Protein 2GUP (pdb70)

Foldseek 3Di:
DEFFWADAQQWIKTFDADLLGDTPGIDIGHHDPAPVVVLVVVCVVPVPDLHQAYWEYAAFADQVFQAGDDDHSNRRSHDHHVCVSVCVSVHHYGYHYQQLLLVQLVCSVPVPFAFEKEWEAALFIAIWHHGNHTDQDPRRRHRRQQADPDPQDPHHRGLRCQPHQSVLVQCCVVVVHNPDGSVRLVVCVVVVNPSSVVSLLSLLSLLSSQVVCCVPRNGQAYEYAYDVLVDVVSQVSNQVSNVVVQVPDVVHDDTHHYHYRPDYPCSSRSSRSSVSCVVVVVD

Secondary structure (DSSP, 8-state):
-EEEEEEETTEEEEEEE-TT--EEEEEEEPPPSSHHHHHHHHHHHHTTS--SEE--BSSEE-TTT-BEES--SSGGGSSSBHHHHTGGG---B---BHHHHHHHHHHHH-TT-SSEEEEEESSSEEE--BTTB----TTS-TT-TT---S--SSS---HHHHHSS---HHHHHHHSS----HHHHHHHHHTT-HHHHHHHH--HHHHHHHHHHHHHH--SEEEEESGGGG-HHHHHHHHHHHHHHHHH-TT--SPPPEEE-S-STTHHHHHHHHHHHHHTT--

Radius of gyration: 19.74 Å; Cα contacts (8 Å, |Δi|>4): 539; chains: 1; bounding box: 40×54×53 Å

CATH classification: 3.30.420.40 (+1 more: 3.30.420.40)

B-factor: mean 41.35, std 10.11, range [21.65, 78.46]

InterPro domains:
  IPR000600 ROK family [PF00480] (5-282)
  IPR000600 ROK family [PTHR18964] (5-282)
  IPR043129 ATPase, nucleotide binding domain [SSF53067] (1-285)

Solvent-accessible surface area: 13738 Å² total

Organism: Streptococcus pneumoniae serotype 4 (strain ATCC BAA-334 / TIGR4) (NCBI:txid170187)

Sequence (283 aa):
TIATIDIGGTGIKFASLTPDGKILDKTSISTPENLEDLLAWLDQRLSEQDYSGIASVPGAVNQETGVIDGFSAVPYIHGFSWYEALSSYQLPVHLENDANCVGLSELLAHPELENAACVVIGTGIGGAIINGRLHRGRHGLGGEFGYTTLAPAEKLNNWSQLASTGNVRYVIEKSGHTDWDGRKIYQEAAAGNILCQEAIERNRNLAQGLLNIQYLIDPGVISLGGSISQNPDFIQGVKKAVEDFVDAYEEYTVAPVIQACTYHADANLYGALVNWLQEEKQW

Structure (mmCIF, N/CA/C/O backbone):
data_2GUP
#
_entry.id   2GUP
#
_cell.length_a   54.678
_cell.length_b   114.665
_cell.length_c   117.677
_cell.angle_alpha   90.00
_cell.angle_beta   90.00
_cell.angle_gamma   90.00
#
_symmetry.space_group_name_H-M   'C 2 2 21'
#
loop_
_entity.id
_entity.type
_entity.pdbx_description
1 polymer 'ROK family protein'
2 branched beta-D-fructofuranose-(2-1)-alpha-D-glucopyranose
3 non-polymer 2-AMINO-2-HYDROXYMETHYL-PROPANE-1,3-DIOL
4 water water
#
loop_
_atom_site.group_PDB
_atom_site.id
_atom_site.type_symbol
_atom_site.label_atom_id
_atom_site.label_alt_id
_atom_site.label_comp_id
_atom_site.label_asym_id
_atom_site.label_entity_id
_atom_site.label_seq_id
_atom_site.pdbx_PDB_ins_code
_atom_site.Cartn_x
_atom_site.Cartn_y
_atom_site.Cartn_z
_atom_site.occupancy
_atom_site.B_iso_or_equiv
_atom_site.auth_seq_id
_atom_site.auth_comp_id
_atom_site.auth_asym_id
_atom_site.auth_atom_id
_atom_site.pdbx_PDB_model_num
ATOM 9 N N . THR A 1 5 ? 10.169 10.970 4.150 1.00 53.19 2 THR A N 1
ATOM 10 C CA . THR A 1 5 ? 10.268 12.379 3.752 1.00 50.38 2 THR A CA 1
ATOM 11 C C . THR A 1 5 ? 8.924 13.061 3.921 1.00 46.68 2 THR A C 1
ATOM 12 O O . THR A 1 5 ? 7.867 12.498 3.582 1.00 46.05 2 THR A O 1
ATOM 16 N N . ILE A 1 6 ? 8.974 14.252 4.490 1.00 43.83 3 ILE A N 1
ATOM 17 C CA . ILE A 1 6 ? 7.793 15.085 4.648 1.00 40.72 3 ILE A CA 1
ATOM 18 C C . ILE A 1 6 ? 7.748 16.236 3.671 1.00 39.08 3 ILE A C 1
ATOM 19 O O . ILE A 1 6 ? 8.681 17.092 3.659 1.00 37.26 3 ILE A O 1
ATOM 24 N N . ALA A 1 7 ? 6.653 16.273 2.885 1.00 36.58 4 ALA A N 1
ATOM 25 C CA . ALA A 1 7 ? 6.420 17.329 1.931 1.00 36.85 4 ALA A CA 1
ATOM 26 C C . ALA A 1 7 ? 6.013 18.543 2.799 1.00 35.90 4 ALA A C 1
ATOM 27 O O . ALA A 1 7 ? 5.004 18.525 3.509 1.00 36.08 4 ALA A O 1
ATOM 29 N N . THR A 1 8 ? 6.866 19.538 2.824 1.00 34.02 5 THR A N 1
ATOM 30 C CA . THR A 1 8 ? 6.644 20.632 3.769 1.00 33.33 5 THR A CA 1
ATOM 31 C C . THR A 1 8 ? 6.362 21.857 2.958 1.00 32.58 5 THR A C 1
ATOM 32 O O . THR A 1 8 ? 7.163 22.158 2.018 1.00 34.56 5 THR A O 1
ATOM 36 N N . ILE A 1 9 ? 5.296 22.609 3.303 1.00 33.06 6 ILE A N 1
ATOM 37 C CA . ILE A 1 9 ? 4.793 23.736 2.493 1.00 30.37 6 ILE A CA 1
ATOM 38 C C . ILE A 1 9 ? 4.629 25.006 3.292 1.00 30.33 6 ILE A C 1
ATOM 39 O O . ILE A 1 9 ? 3.984 25.038 4.344 1.00 30.36 6 ILE A O 1
ATOM 44 N N . ASP A 1 10 ? 5.171 26.106 2.806 1.00 30.39 7 ASP A N 1
ATOM 45 C CA . ASP A 1 10 ? 4.982 27.416 3.556 1.00 28.01 7 ASP A CA 1
ATOM 46 C C . ASP A 1 10 ? 4.183 28.263 2.597 1.00 29.00 7 ASP A C 1
ATOM 47 O O . ASP A 1 10 ? 4.646 28.500 1.508 1.00 28.90 7 ASP A O 1
ATOM 52 N N . ILE A 1 11 ? 2.967 28.671 2.961 1.00 30.49 8 ILE A N 1
ATOM 53 C CA . ILE A 1 11 ? 2.133 29.556 2.123 1.00 30.71 8 ILE A CA 1
ATOM 54 C C . ILE A 1 11 ? 2.143 30.965 2.735 1.00 32.76 8 ILE A C 1
ATOM 55 O O . ILE A 1 11 ? 1.849 31.122 3.937 1.00 29.89 8 ILE A O 1
ATOM 60 N N . GLY A 1 12 ? 2.473 31.982 1.945 1.00 32.87 9 GLY A N 1
ATOM 61 C CA . GLY A 1 12 ? 2.457 33.346 2.452 1.00 36.15 9 GLY A CA 1
ATOM 62 C C . GLY A 1 12 ? 2.126 34.297 1.285 1.00 37.46 9 GLY A C 1
ATOM 63 O O . GLY A 1 12 ? 2.086 33.855 0.156 1.00 36.81 9 GLY A O 1
ATOM 64 N N . GLY A 1 13 ? 1.916 35.589 1.567 1.00 40.06 10 GLY A N 1
ATOM 65 C CA . GLY A 1 13 ? 1.752 36.623 0.497 1.00 40.63 10 GLY A CA 1
ATOM 66 C C . GLY A 1 13 ? 3.024 36.756 -0.335 1.00 41.97 10 GLY A C 1
ATOM 67 O O . GLY A 1 13 ? 2.968 37.014 -1.549 1.00 43.97 10 GLY A O 1
ATOM 68 N N . THR A 1 14 ? 4.185 36.503 0.262 1.00 42.71 11 THR A N 1
ATOM 69 C CA . THR A 1 14 ? 5.442 36.695 -0.475 1.00 43.40 11 THR A CA 1
ATOM 70 C C . THR A 1 14 ? 5.803 35.529 -1.402 1.00 43.05 11 THR A C 1
ATOM 71 O O . THR A 1 14 ? 6.844 35.602 -2.098 1.00 44.87 11 THR A O 1
ATOM 75 N N . GLY A 1 15 ? 4.997 34.453 -1.429 1.00 39.54 12 GLY A N 1
ATOM 76 C CA . GLY A 1 15 ? 5.354 33.313 -2.319 1.00 34.66 12 GLY A CA 1
ATOM 77 C C . GLY A 1 15 ? 4.951 32.014 -1.605 1.00 33.21 12 GLY A C 1
ATOM 78 O O . GLY A 1 15 ? 4.506 32.066 -0.452 1.00 30.16 12 GLY A O 1
ATOM 79 N N . ILE A 1 16 ? 5.131 30.878 -2.271 1.00 29.61 13 ILE A N 1
ATOM 80 C CA . ILE A 1 16 ? 4.810 29.555 -1.704 1.00 27.22 13 ILE A CA 1
ATOM 81 C C . ILE A 1 16 ? 6.130 28.810 -1.787 1.00 27.44 13 ILE A C 1
ATOM 82 O O . ILE A 1 16 ? 6.768 28.874 -2.861 1.00 29.28 13 ILE A O 1
ATOM 87 N N . LYS A 1 17 ? 6.548 28.111 -0.718 1.00 26.89 14 LYS A N 1
ATOM 88 C CA . LYS A 1 17 ? 7.765 27.313 -0.703 1.00 27.38 14 LYS A CA 1
ATOM 89 C C . LYS A 1 17 ? 7.359 25.884 -0.545 1.00 28.64 14 LYS A C 1
ATOM 90 O O . LYS A 1 17 ? 6.452 25.593 0.225 1.00 28.64 14 LYS A O 1
ATOM 96 N N . PHE A 1 18 ? 8.097 25.005 -1.188 1.00 26.80 15 PHE A N 1
ATOM 97 C CA . PHE A 1 18 ? 7.861 23.617 -0.986 1.00 27.78 15 PHE A CA 1
ATOM 98 C C . PHE A 1 18 ? 9.176 22.955 -0.750 1.00 28.33 15 PHE A C 1
ATOM 99 O O . PHE A 1 18 ? 10.072 23.080 -1.611 1.00 28.89 15 PHE A O 1
ATOM 107 N N . ALA A 1 19 ? 9.298 22.150 0.292 1.00 29.08 16 ALA A N 1
ATOM 108 C CA . ALA A 1 19 ? 10.637 21.608 0.589 1.00 31.37 16 ALA A CA 1
ATOM 109 C C . ALA A 1 19 ? 10.434 20.173 1.084 1.00 33.27 16 ALA A C 1
ATOM 110 O O . ALA A 1 19 ? 9.357 19.792 1.611 1.00 34.74 16 ALA A O 1
ATOM 112 N N . SER A 1 20 ? 11.370 19.295 0.784 1.00 34.42 17 SER A N 1
ATOM 113 C CA . SER A 1 20 ? 11.297 17.929 1.316 1.00 34.43 17 SER A CA 1
ATOM 114 C C . SER A 1 20 ? 12.178 17.882 2.531 1.00 34.93 17 SER A C 1
ATOM 115 O O . SER A 1 20 ? 13.364 18.148 2.413 1.00 35.15 17 SER A O 1
ATOM 118 N N . LEU A 1 21 ? 11.621 17.611 3.712 1.00 35.88 18 LEU A N 1
ATOM 119 C CA . LEU A 1 21 ? 12.374 17.532 4.952 1.00 35.66 18 LEU A CA 1
ATOM 120 C C . LEU A 1 21 ? 12.445 16.101 5.517 1.00 36.67 18 LEU A C 1
ATOM 121 O O . LEU A 1 21 ? 11.470 15.369 5.444 1.00 35.74 18 LEU A O 1
ATOM 126 N N . THR A 1 22 ? 13.567 15.780 6.140 1.00 37.38 19 THR A N 1
ATOM 127 C CA . THR A 1 22 ? 13.663 14.576 6.937 1.00 38.46 19 THR A CA 1
ATOM 128 C C . THR A 1 22 ? 13.055 14.878 8.289 1.00 38.36 19 THR A C 1
ATOM 129 O O . THR A 1 22 ? 12.974 16.067 8.721 1.00 37.01 19 THR A O 1
ATOM 133 N N . PRO A 1 23 ? 12.680 13.808 9.016 1.00 38.49 20 PRO A N 1
ATOM 134 C CA . PRO A 1 23 ? 12.241 13.950 10.391 1.00 39.59 20 PRO A CA 1
ATOM 135 C C . PRO A 1 23 ? 13.221 14.564 11.369 1.00 41.29 20 PRO A C 1
ATOM 136 O O . PRO A 1 23 ? 12.745 15.054 12.380 1.00 42.29 20 PRO A O 1
ATOM 140 N N . ASP A 1 24 ? 14.538 14.606 11.087 1.00 42.12 21 ASP A N 1
ATOM 141 C CA . ASP A 1 24 ? 15.502 15.397 11.891 1.00 44.66 21 ASP A CA 1
ATOM 142 C C . ASP A 1 24 ? 15.537 16.877 11.562 1.00 44.44 21 ASP A C 1
ATOM 143 O O . ASP A 1 24 ? 16.243 17.616 12.201 1.00 43.94 21 ASP A O 1
ATOM 148 N N . GLY A 1 25 ? 14.795 17.277 10.548 1.00 44.97 22 GLY A N 1
ATOM 149 C CA . GLY A 1 25 ? 14.750 18.658 10.134 1.00 45.16 22 GLY A CA 1
ATOM 150 C C . GLY A 1 25 ? 15.800 19.005 9.101 1.00 44.16 22 GLY A C 1
ATOM 151 O O . GLY A 1 25 ? 16.175 20.141 9.031 1.00 46.80 22 GLY A O 1
ATOM 152 N N . LYS A 1 26 ? 16.303 18.069 8.300 1.00 43.73 23 LYS A N 1
ATOM 153 C CA . LYS A 1 26 ? 17.201 18.481 7.223 1.00 41.44 23 LYS A CA 1
ATOM 154 C C . LYS A 1 26 ? 16.415 18.850 5.953 1.00 38.92 23 LYS A C 1
ATOM 155 O O . LYS A 1 26 ? 15.673 18.044 5.484 1.00 37.48 23 LYS A O 1
ATOM 161 N N . ILE A 1 27 ? 16.578 20.066 5.367 1.00 36.45 24 ILE A N 1
ATOM 162 C CA . ILE A 1 27 ? 16.017 20.346 4.043 1.00 34.56 24 ILE A CA 1
ATOM 163 C C . ILE A 1 27 ? 16.815 19.525 3.017 1.00 36.51 24 ILE A C 1
ATOM 164 O O . ILE A 1 27 ? 18.051 19.647 2.864 1.00 35.43 24 ILE A O 1
ATOM 169 N N . LEU A 1 28 ? 16.106 18.657 2.326 1.00 36.92 25 LEU A N 1
ATOM 170 C CA . LEU A 1 28 ? 16.656 17.805 1.261 1.00 37.42 25 LEU A CA 1
ATOM 171 C C . LEU A 1 28 ? 16.558 18.408 -0.137 1.00 36.77 25 LEU A C 1
ATOM 172 O O . LEU A 1 28 ? 17.396 18.123 -1.053 1.00 35.37 25 LEU A O 1
ATOM 177 N N . ASP A 1 29 ? 15.466 19.154 -0.372 1.00 35.35 26 ASP A N 1
ATOM 178 C CA . ASP A 1 29 ? 15.357 20.086 -1.504 1.00 35.01 26 ASP A CA 1
ATOM 179 C C . ASP A 1 29 ? 14.307 21.126 -1.159 1.00 33.04 26 ASP A C 1
ATOM 180 O O . ASP A 1 29 ? 13.484 20.902 -0.252 1.00 30.69 26 ASP A O 1
ATOM 185 N N . LYS A 1 30 ? 14.380 22.235 -1.871 1.00 32.52 27 LYS A N 1
ATOM 186 C CA . LYS A 1 30 ? 13.699 23.492 -1.507 1.00 33.65 27 LYS A CA 1
ATOM 187 C C . LYS A 1 30 ? 13.368 24.125 -2.881 1.00 33.96 27 LYS A C 1
ATOM 188 O O . LYS A 1 30 ? 14.281 24.271 -3.756 1.00 35.06 27 LYS A O 1
ATOM 194 N N . THR A 1 31 ? 12.096 24.464 -3.126 1.00 33.59 28 THR A N 1
ATOM 195 C CA . THR A 1 31 ? 11.730 25.317 -4.266 1.00 34.04 28 THR A CA 1
ATOM 196 C C . THR A 1 31 ? 10.610 26.319 -3.931 1.00 33.35 28 THR A C 1
ATOM 197 O O . THR A 1 31 ? 10.008 26.233 -2.883 1.00 32.99 28 THR A O 1
ATOM 201 N N . SER A 1 32 ? 10.390 27.324 -4.762 1.00 32.56 29 SER A N 1
ATOM 202 C CA . SER A 1 32 ? 9.375 28.308 -4.471 1.00 31.06 29 SER A CA 1
ATOM 203 C C . SER A 1 32 ? 8.752 28.877 -5.764 1.00 30.51 29 SER A C 1
ATOM 204 O O . SER A 1 32 ? 9.325 28.811 -6.881 1.00 27.98 29 SER A O 1
ATOM 207 N N . ILE A 1 33 ? 7.510 29.327 -5.626 1.00 29.46 30 ILE A N 1
ATOM 208 C CA . ILE A 1 33 ? 6.935 30.159 -6.700 1.00 31.89 30 ILE A CA 1
ATOM 209 C C . ILE A 1 33 ? 6.317 31.410 -6.095 1.00 30.37 30 ILE A C 1
ATOM 210 O O . ILE A 1 33 ? 6.011 31.466 -4.915 1.00 29.86 30 ILE A O 1
ATOM 215 N N . SER A 1 34 ? 6.052 32.354 -6.957 1.00 31.52 31 SER A N 1
ATOM 216 C CA . SER A 1 34 ? 5.287 33.498 -6.655 1.00 35.16 31 SER A CA 1
ATOM 217 C C . SER A 1 34 ? 3.827 33.063 -6.209 1.00 33.70 31 SER A C 1
ATOM 218 O O . SER A 1 34 ? 3.291 32.072 -6.713 1.00 33.53 31 SER A O 1
ATOM 221 N N . THR A 1 35 ? 3.198 33.741 -5.257 1.00 34.35 32 THR A N 1
ATOM 222 C CA . THR A 1 35 ? 1.825 33.324 -4.885 1.00 33.15 32 THR A CA 1
ATOM 223 C C . THR A 1 35 ? 0.888 33.303 -6.123 1.00 32.81 32 THR A C 1
ATOM 224 O O . THR A 1 35 ? 0.803 34.283 -6.822 1.00 28.75 32 THR A O 1
ATOM 228 N N . PRO A 1 36 ? 0.264 32.123 -6.466 1.00 31.39 33 PRO A N 1
ATOM 229 C CA . PRO A 1 36 ? -0.716 32.026 -7.586 1.00 32.56 33 PRO A CA 1
ATOM 230 C C . PRO A 1 36 ? -1.892 32.935 -7.428 1.00 32.65 33 PRO A C 1
ATOM 231 O O . PRO A 1 36 ? -2.244 33.316 -6.336 1.00 33.45 33 PRO A O 1
ATOM 235 N N . GLU A 1 37 ? -2.552 33.205 -8.523 1.00 36.39 34 GLU A N 1
ATOM 236 C CA . GLU A 1 37 ? -3.718 34.092 -8.494 1.00 39.70 34 GLU A CA 1
ATOM 237 C C . GLU A 1 37 ? -4.962 33.363 -8.026 1.00 37.75 34 GLU A C 1
ATOM 238 O O . GLU A 1 37 ? -5.936 33.997 -7.723 1.00 36.15 34 GLU A O 1
ATOM 244 N N . ASN A 1 38 ? -4.939 32.007 -7.959 1.00 36.75 35 ASN A N 1
ATOM 245 C CA . ASN A 1 38 ? -6.128 31.324 -7.593 1.00 33.49 35 ASN A CA 1
ATOM 246 C C . ASN A 1 38 ? -5.857 29.930 -7.000 1.00 31.61 35 ASN A C 1
ATOM 247 O O . ASN A 1 38 ? -4.763 29.330 -7.082 1.00 30.37 35 ASN A O 1
ATOM 252 N N . LEU A 1 39 ? -6.834 29.482 -6.259 1.00 28.35 36 LEU A N 1
ATOM 253 C CA . LEU A 1 39 ? -6.605 28.256 -5.475 1.00 29.38 36 LEU A CA 1
ATOM 254 C C . LEU A 1 39 ? -6.252 27.206 -6.443 1.00 24.93 36 LEU A C 1
ATOM 255 O O . LEU A 1 39 ? -5.296 26.487 -6.204 1.00 30.34 36 LEU A O 1
ATOM 260 N N . GLU A 1 40 ? -6.954 27.164 -7.563 1.00 27.01 37 GLU A N 1
ATOM 261 C CA . GLU A 1 40 ? -6.834 26.091 -8.582 1.00 29.41 37 GLU A CA 1
ATOM 262 C C . GLU A 1 40 ? -5.362 25.968 -9.146 1.00 29.90 37 GLU A C 1
ATOM 263 O O . GLU A 1 40 ? -4.778 24.813 -9.294 1.00 27.82 37 GLU A O 1
ATOM 269 N N . ASP A 1 41 ? -4.744 27.105 -9.467 1.00 27.60 38 ASP A N 1
ATOM 270 C CA . ASP A 1 41 ? -3.277 27.140 -9.819 1.00 29.88 38 ASP A CA 1
ATOM 271 C C . ASP A 1 41 ? -2.335 26.690 -8.637 1.00 28.76 38 ASP A C 1
ATOM 272 O O . ASP A 1 41 ? -1.272 26.177 -8.871 1.00 29.68 38 ASP A O 1
ATOM 277 N N . LEU A 1 42 ? -2.686 26.943 -7.393 1.00 30.39 39 LEU A N 1
ATOM 278 C CA . LEU A 1 42 ? -1.859 26.495 -6.255 1.00 29.24 39 LEU A CA 1
ATOM 279 C C . LEU A 1 42 ? -1.965 24.968 -6.091 1.00 31.02 39 LEU A C 1
ATOM 280 O O . LEU A 1 42 ? -0.955 24.312 -5.888 1.00 28.92 39 LEU A O 1
ATOM 285 N N . LEU A 1 43 ? -3.187 24.422 -6.140 1.00 31.40 40 LEU A N 1
ATOM 286 C CA . LEU A 1 43 ? -3.407 22.996 -6.006 1.00 32.34 40 LEU A CA 1
ATOM 287 C C . LEU A 1 43 ? -2.696 22.321 -7.161 1.00 31.80 40 LEU A C 1
ATOM 288 O O . LEU A 1 43 ? -2.052 21.401 -6.915 1.00 31.79 40 LEU A O 1
ATOM 293 N N . ALA A 1 44 ? -2.764 22.803 -8.396 1.00 33.67 41 ALA A N 1
ATOM 294 C CA . ALA A 1 44 ? -1.991 22.115 -9.479 1.00 33.77 41 ALA A CA 1
ATOM 295 C C . ALA A 1 44 ? -0.443 22.158 -9.300 1.00 35.67 41 ALA A C 1
ATOM 296 O O . ALA A 1 44 ? 0.265 21.104 -9.437 1.00 35.03 41 ALA A O 1
ATOM 298 N N . TRP A 1 45 ? 0.088 23.325 -8.912 1.00 34.32 42 TRP A N 1
ATOM 299 C CA . TRP A 1 45 ? 1.513 23.356 -8.491 1.00 33.74 42 TRP A CA 1
ATOM 300 C C . TRP A 1 45 ? 1.791 22.335 -7.399 1.00 31.96 42 TRP A C 1
ATOM 301 O O . TRP A 1 45 ? 2.756 21.530 -7.525 1.00 31.89 42 TRP A O 1
ATOM 312 N N . LEU A 1 46 ? 1.026 22.380 -6.290 1.00 31.43 43 LEU A N 1
ATOM 313 C CA . LEU A 1 46 ? 1.282 21.455 -5.240 1.00 33.44 43 LEU A CA 1
ATOM 314 C C . LEU A 1 46 ? 1.184 20.037 -5.782 1.00 34.91 43 LEU A C 1
ATOM 315 O O . LEU A 1 46 ? 1.989 19.191 -5.324 1.00 38.97 43 LEU A O 1
ATOM 320 N N . ASP A 1 47 ? 0.261 19.739 -6.726 1.00 34.18 44 ASP A N 1
ATOM 321 C CA . ASP A 1 47 ? 0.117 18.343 -7.186 1.00 37.41 44 ASP A CA 1
ATOM 322 C C . ASP A 1 47 ? 1.416 17.946 -7.912 1.00 37.50 44 ASP A C 1
ATOM 323 O O . ASP A 1 47 ? 1.935 16.828 -7.809 1.00 36.90 44 ASP A O 1
ATOM 328 N N . GLN A 1 48 ? 1.965 18.903 -8.640 1.00 36.58 45 GLN A N 1
ATOM 329 C CA . GLN A 1 48 ? 3.185 18.636 -9.409 1.00 38.40 45 GLN A CA 1
ATOM 330 C C . GLN A 1 48 ? 4.368 18.301 -8.519 1.00 37.17 45 GLN A C 1
ATOM 331 O O . GLN A 1 48 ? 5.079 17.314 -8.782 1.00 37.99 45 GLN A O 1
ATOM 337 N N . ARG A 1 49 ? 4.498 19.011 -7.410 1.00 34.85 46 ARG A N 1
ATOM 338 C CA . ARG A 1 49 ? 5.611 18.798 -6.441 1.00 35.48 46 ARG A CA 1
ATOM 339 C C . ARG A 1 49 ? 5.459 17.501 -5.687 1.00 37.94 46 ARG A C 1
ATOM 340 O O . ARG A 1 49 ? 6.474 16.751 -5.452 1.00 39.42 46 ARG A O 1
ATOM 348 N N . LEU A 1 50 ? 4.229 17.236 -5.240 1.00 39.01 47 LEU A N 1
ATOM 349 C CA . LEU A 1 50 ? 3.892 16.012 -4.476 1.00 40.07 47 LEU A CA 1
ATOM 350 C C . LEU A 1 50 ? 4.081 14.746 -5.276 1.00 41.30 47 LEU A C 1
ATOM 351 O O . LEU A 1 50 ? 4.318 13.719 -4.714 1.00 42.71 47 LEU A O 1
ATOM 356 N N . SER A 1 51 ? 3.956 14.849 -6.586 1.00 44.32 48 SER A N 1
ATOM 357 C CA . SER A 1 51 ? 3.902 13.719 -7.495 1.00 48.06 48 SER A CA 1
ATOM 358 C C . SER A 1 51 ? 5.299 13.203 -7.753 1.00 50.60 48 SER A C 1
ATOM 359 O O . SER A 1 51 ? 5.473 12.150 -8.367 1.00 52.36 48 SER A O 1
ATOM 362 N N . GLU A 1 52 ? 6.302 13.923 -7.291 1.00 50.64 49 GLU A N 1
ATOM 363 C CA . GLU A 1 52 ? 7.593 13.626 -7.801 1.00 51.03 49 GLU A CA 1
ATOM 364 C C . GLU A 1 52 ? 8.583 12.996 -6.835 1.00 50.46 49 GLU A C 1
ATOM 365 O O . GLU A 1 52 ? 9.718 12.797 -7.218 1.00 50.91 49 GLU A O 1
ATOM 371 N N . GLN A 1 53 ? 8.140 12.698 -5.605 1.00 50.33 50 GLN A N 1
ATOM 372 C CA . GLN A 1 53 ? 8.822 11.862 -4.623 1.00 50.84 50 GLN A CA 1
ATOM 373 C C . GLN A 1 53 ? 7.816 11.016 -3.850 1.00 51.23 50 GLN A C 1
ATOM 374 O O . GLN A 1 53 ? 6.628 11.257 -3.904 1.00 51.83 50 GLN A O 1
ATOM 380 N N . ASP A 1 54 ? 8.277 10.013 -3.129 1.00 51.39 51 ASP A N 1
ATOM 381 C CA . ASP A 1 54 ? 7.407 9.279 -2.251 1.00 53.41 51 ASP A CA 1
ATOM 382 C C . ASP A 1 54 ? 7.412 9.923 -0.858 1.00 52.36 51 ASP A C 1
ATOM 383 O O . ASP A 1 54 ? 8.338 9.697 -0.061 1.00 52.91 51 ASP A O 1
ATOM 388 N N . TYR A 1 55 ? 6.395 10.752 -0.593 1.00 48.86 52 TYR A N 1
ATOM 389 C CA . TYR A 1 55 ? 6.255 11.435 0.680 1.00 45.34 52 TYR A CA 1
ATOM 390 C C . TYR A 1 55 ? 5.492 10.557 1.684 1.00 44.65 52 TYR A C 1
ATOM 391 O O . TYR A 1 55 ? 4.639 9.754 1.300 1.00 44.02 52 TYR A O 1
ATOM 400 N N . SER A 1 56 ? 5.862 10.687 2.949 1.00 42.16 53 SER A N 1
ATOM 401 C CA . SER A 1 56 ? 5.129 10.086 4.041 1.00 42.13 53 SER A CA 1
ATOM 402 C C . SER A 1 56 ? 4.144 10.984 4.787 1.00 40.29 53 SER A C 1
ATOM 403 O O . SER A 1 56 ? 3.469 10.535 5.695 1.00 40.91 53 SER A O 1
ATOM 406 N N . GLY A 1 57 ? 4.055 12.277 4.427 1.00 40.65 54 GLY A N 1
ATOM 407 C CA . GLY A 1 57 ? 3.219 13.228 5.165 1.00 35.93 54 GLY A CA 1
ATOM 408 C C . GLY A 1 57 ? 3.284 14.586 4.454 1.00 37.15 54 GLY A C 1
ATOM 409 O O . GLY A 1 57 ? 4.192 14.865 3.622 1.00 36.38 54 GLY A O 1
ATOM 410 N N . ILE A 1 58 ? 2.367 15.452 4.832 1.00 35.20 55 ILE A N 1
ATOM 411 C CA . ILE A 1 58 ? 2.284 16.777 4.256 1.00 32.59 55 ILE A CA 1
ATOM 412 C C . ILE A 1 58 ? 2.123 17.695 5.445 1.00 31.32 55 ILE A C 1
ATOM 413 O O . ILE A 1 58 ? 1.176 17.547 6.201 1.00 31.00 55 ILE A O 1
ATOM 418 N N . ALA A 1 59 ? 3.077 18.600 5.665 1.00 29.18 56 ALA A N 1
ATOM 419 C CA . ALA A 1 59 ? 3.053 19.519 6.800 1.00 29.61 56 ALA A CA 1
ATOM 420 C C . ALA A 1 59 ? 2.968 20.972 6.231 1.00 28.30 56 ALA A C 1
ATOM 421 O O . ALA A 1 59 ? 3.708 21.240 5.329 1.00 28.87 56 ALA A O 1
ATOM 431 N N . SER A 1 61 ? 2.654 25.456 6.799 1.00 29.99 58 SER A N 1
ATOM 432 C CA . SER A 1 61 ? 2.649 26.667 7.591 1.00 30.39 58 SER A CA 1
ATOM 433 C C . SER A 1 61 ? 1.760 27.543 6.822 1.00 28.73 58 SER A C 1
ATOM 434 O O . SER A 1 61 ? 1.932 27.708 5.625 1.00 31.18 58 SER A O 1
ATOM 437 N N . VAL A 1 62 ? 0.743 28.079 7.465 1.00 31.00 59 VAL A N 1
ATOM 438 C CA . VAL A 1 62 ? -0.223 28.953 6.691 1.00 28.69 59 VAL A CA 1
ATOM 439 C C . VAL A 1 62 ? -0.497 30.187 7.522 1.00 30.86 59 VAL A C 1
ATOM 440 O O . VAL A 1 62 ? -0.368 30.148 8.741 1.00 31.58 59 VAL A O 1
ATOM 444 N N . PRO A 1 63 ? -0.887 31.288 6.871 1.00 32.00 60 PRO A N 1
ATOM 445 C CA . PRO A 1 63 ? -1.322 32.461 7.613 1.00 35.01 60 PRO A CA 1
ATOM 446 C C . PRO A 1 63 ? -2.808 32.184 8.067 1.00 38.05 60 PRO A C 1
ATOM 447 O O . PRO A 1 63 ? -3.524 31.285 7.525 1.00 40.98 60 PRO A O 1
ATOM 451 N N . GLY A 1 64 ? -3.277 32.861 9.061 1.00 40.07 61 GLY A N 1
ATOM 452 C CA . GLY A 1 64 ? -4.622 32.566 9.576 1.00 42.33 61 GLY A CA 1
ATOM 453 C C . GLY A 1 64 ? -4.743 31.441 10.609 1.00 44.05 61 GLY A C 1
ATOM 454 O O . GLY A 1 64 ? -3.802 30.660 10.871 1.00 43.52 61 GLY A O 1
ATOM 455 N N . ALA A 1 65 ? -5.960 31.309 11.104 1.00 43.97 62 ALA A N 1
ATOM 456 C CA . ALA A 1 65 ? -6.264 30.499 12.287 1.00 44.87 62 ALA A CA 1
ATOM 457 C C . ALA A 1 65 ? -6.659 29.137 11.831 1.00 42.77 62 ALA A C 1
ATOM 458 O O . ALA A 1 65 ? -7.623 29.069 11.137 1.00 44.30 62 ALA A O 1
ATOM 460 N N . VAL A 1 66 ? -5.941 28.072 12.161 1.00 41.95 63 VAL A N 1
ATOM 461 C CA . VAL A 1 66 ? -6.335 26.700 11.691 1.00 40.89 63 VAL A CA 1
ATOM 462 C C . VAL A 1 66 ? -7.304 26.044 12.709 1.00 40.81 63 VAL A C 1
ATOM 463 O O . VAL A 1 66 ? -7.128 26.205 13.914 1.00 40.24 63 VAL A O 1
ATOM 467 N N . ASN A 1 67 ? -8.315 25.353 12.212 1.00 41.04 64 ASN A N 1
ATOM 468 C CA . ASN A 1 67 ? -9.167 24.544 13.030 1.00 41.68 64 ASN A CA 1
ATOM 469 C C . ASN A 1 67 ? -8.613 23.124 12.899 1.00 42.09 64 ASN A C 1
ATOM 470 O O . ASN A 1 67 ? -8.681 22.523 11.850 1.00 40.08 64 ASN A O 1
ATOM 475 N N . GLN A 1 68 ? -7.959 22.618 13.925 1.00 42.77 65 GLN A N 1
ATOM 476 C CA . GLN A 1 68 ? -7.325 21.318 13.814 1.00 44.05 65 GLN A CA 1
ATOM 477 C C . GLN A 1 68 ? -8.299 20.184 13.484 1.00 45.72 65 GLN A C 1
ATOM 478 O O . GLN A 1 68 ? -7.929 19.213 12.815 1.00 45.45 65 GLN A O 1
ATOM 484 N N . GLU A 1 69 ? -9.544 20.315 13.939 1.00 47.24 66 GLU A N 1
ATOM 485 C CA . GLU A 1 69 ? -10.542 19.292 13.669 1.00 48.59 66 GLU A CA 1
ATOM 486 C C . GLU A 1 69 ? -10.981 19.371 12.208 1.00 45.96 66 GLU A C 1
ATOM 487 O O . GLU A 1 69 ? -11.087 18.359 11.540 1.00 43.96 66 GLU A O 1
ATOM 493 N N . THR A 1 70 ? -11.211 20.569 11.655 1.00 44.07 67 THR A N 1
ATOM 494 C CA . THR A 1 70 ? -11.726 20.517 10.295 1.00 43.19 67 THR A CA 1
ATOM 495 C C . THR A 1 70 ? -10.699 20.629 9.150 1.00 42.53 67 THR A C 1
ATOM 496 O O . THR A 1 70 ? -10.988 20.183 8.017 1.00 41.98 67 THR A O 1
ATOM 500 N N . GLY A 1 71 ? -9.514 21.184 9.446 1.00 39.22 68 GLY A N 1
ATOM 501 C CA . GLY A 1 71 ? -8.550 21.464 8.370 1.00 37.99 68 GLY A CA 1
ATOM 502 C C . GLY A 1 71 ? -8.808 22.835 7.719 1.00 36.29 68 GLY A C 1
ATOM 503 O O . GLY A 1 71 ? -8.186 23.144 6.728 1.00 34.86 68 GLY A O 1
ATOM 504 N N . VAL A 1 72 ? -9.785 23.585 8.224 1.00 34.45 69 VAL A N 1
ATOM 505 C CA . VAL A 1 72 ? -10.209 24.856 7.683 1.00 32.87 69 VAL A CA 1
ATOM 506 C C . VAL A 1 72 ? -9.365 25.929 8.312 1.00 33.42 69 VAL A C 1
ATOM 507 O O . VAL A 1 72 ? -9.116 25.892 9.527 1.00 31.86 69 VAL A O 1
ATOM 511 N N . ILE A 1 73 ? -9.017 26.926 7.490 1.00 34.70 70 ILE A N 1
ATOM 512 C CA . ILE A 1 73 ? -8.243 28.054 7.899 1.00 34.44 70 ILE A CA 1
ATOM 513 C C . ILE A 1 73 ? -9.211 29.261 7.964 1.00 37.17 70 ILE A C 1
ATOM 514 O O . ILE A 1 73 ? -9.816 29.617 6.993 1.00 35.29 70 ILE A O 1
ATOM 519 N N . ASP A 1 74 ? -9.356 29.872 9.109 1.00 39.87 71 ASP A N 1
ATOM 520 C CA . ASP A 1 74 ? -10.387 30.851 9.252 1.00 43.37 71 ASP A CA 1
ATOM 521 C C . ASP A 1 74 ? -9.700 32.188 9.226 1.00 44.36 71 ASP A C 1
ATOM 522 O O . ASP A 1 74 ? -8.480 32.284 8.993 1.00 42.41 71 ASP A O 1
ATOM 527 N N . GLY A 1 75 ? -10.473 33.226 9.502 1.00 44.18 72 GLY A N 1
ATOM 528 C CA . GLY A 1 75 ? -9.893 34.534 9.519 1.00 46.01 72 GLY A CA 1
ATOM 529 C C . GLY A 1 75 ? -9.569 34.961 8.116 1.00 46.68 72 GLY A C 1
ATOM 530 O O . GLY A 1 75 ? -10.171 34.474 7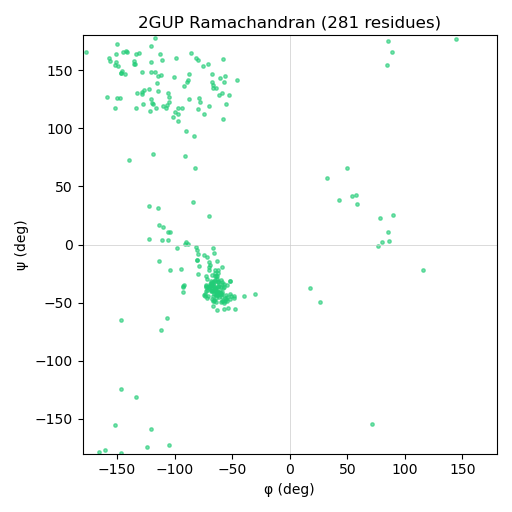.136 1.00 46.26 72 GLY A O 1
ATOM 531 N N . PHE A 1 76 ? -8.592 35.859 8.060 1.00 48.19 73 PHE A N 1
ATOM 532 C CA . PHE A 1 76 ? -8.227 36.581 6.903 1.00 49.77 73 PHE A CA 1
ATOM 533 C C . PHE A 1 76 ? -6.698 36.574 6.789 1.00 48.21 73 PHE A C 1
ATOM 534 O O . PHE A 1 76 ? -5.937 36.312 7.798 1.00 47.83 73 PHE A O 1
ATOM 542 N N . SER A 1 77 ? -6.238 36.794 5.560 1.00 44.11 74 SER A N 1
ATOM 543 C CA . SER A 1 77 ? -4.803 36.810 5.313 1.00 40.89 74 SER A CA 1
ATOM 544 C C . SER A 1 77 ? -4.560 37.422 3.969 1.00 39.88 74 SER A C 1
ATOM 545 O O . SER A 1 77 ? -5.505 37.741 3.262 1.00 38.84 74 SER A O 1
ATOM 548 N N . ALA A 1 78 ? -3.285 37.487 3.585 1.00 39.17 75 ALA A N 1
ATOM 549 C CA . ALA A 1 78 ? -2.831 37.922 2.280 1.00 38.79 75 ALA A CA 1
ATOM 550 C C . ALA A 1 78 ? -3.132 36.988 1.147 1.00 39.07 75 ALA A C 1
ATOM 551 O O . ALA A 1 78 ? -2.980 37.380 0.001 1.00 40.49 75 ALA A O 1
ATOM 553 N N . VAL A 1 79 ? -3.492 35.733 1.444 1.00 38.98 76 VAL A N 1
ATOM 554 C CA . VAL A 1 79 ? -3.838 34.798 0.385 1.00 35.84 76 VAL A CA 1
ATOM 555 C C . VAL A 1 79 ? -5.314 34.371 0.635 1.00 36.67 76 VAL A C 1
ATOM 556 O O . VAL A 1 79 ? -5.560 33.223 1.103 1.00 35.72 76 VAL A O 1
ATOM 560 N N . PRO A 1 80 ? -6.289 35.254 0.264 1.00 34.61 77 PRO A N 1
ATOM 561 C CA . PRO A 1 80 ? -7.723 35.000 0.681 1.00 34.48 77 PRO A CA 1
ATOM 562 C C . PRO A 1 80 ? -8.313 33.606 0.221 1.00 33.86 77 PRO A C 1
ATOM 563 O O . PRO A 1 80 ? -9.092 33.024 0.930 1.00 34.05 77 PRO A O 1
ATOM 567 N N . TYR A 1 81 ? -7.919 33.104 -0.919 1.00 33.03 78 TYR A N 1
ATOM 568 C CA . TYR A 1 81 ? -8.522 31.813 -1.483 1.00 31.14 78 TYR A CA 1
ATOM 569 C C . TYR A 1 81 ? -8.171 30.540 -0.813 1.00 30.01 78 TYR A C 1
ATOM 570 O O . TYR A 1 81 ? -8.727 29.432 -1.138 1.00 28.74 78 TYR A O 1
ATOM 579 N N . ILE A 1 82 ? -7.173 30.628 0.091 1.00 29.01 79 ILE A N 1
ATOM 580 C CA . ILE A 1 82 ? -6.854 29.502 0.962 1.00 28.31 79 ILE A CA 1
ATOM 581 C C . ILE A 1 82 ? -7.891 29.270 2.131 1.00 27.81 79 ILE A C 1
ATOM 582 O O . ILE A 1 82 ? -7.829 28.271 2.809 1.00 27.93 79 ILE A O 1
ATOM 587 N N . HIS A 1 83 ? -8.830 30.183 2.330 1.00 29.56 80 HIS A N 1
ATOM 588 C CA . HIS A 1 83 ? -9.772 30.129 3.498 1.00 30.80 80 HIS A CA 1
ATOM 589 C C . HIS A 1 83 ? -11.078 29.530 3.080 1.00 30.55 80 HIS A C 1
ATOM 590 O O . HIS A 1 83 ? -11.339 29.400 1.878 1.00 32.16 80 HIS A O 1
ATOM 597 N N . GLY A 1 84 ? -11.841 29.049 4.053 1.00 34.53 81 GLY A N 1
ATOM 598 C CA . GLY A 1 84 ? -13.171 28.540 3.813 1.00 35.69 81 GLY A CA 1
ATOM 599 C C . GLY A 1 84 ? -13.349 27.099 3.376 1.00 36.88 81 GLY A C 1
ATOM 600 O O . GLY A 1 84 ? -14.480 26.731 2.960 1.00 37.74 81 GLY A O 1
ATOM 601 N N . PHE A 1 85 ? -12.311 26.267 3.430 1.00 36.68 82 PHE A N 1
ATOM 602 C CA . PHE A 1 85 ? -12.493 24.819 3.078 1.00 34.99 82 PHE A CA 1
ATOM 603 C C . PHE A 1 85 ? -11.513 24.007 3.844 1.00 36.12 82 PHE A C 1
ATOM 604 O O . PHE A 1 85 ? -10.548 24.542 4.328 1.00 37.81 82 PHE A O 1
ATOM 612 N N . SER A 1 86 ? -11.753 22.712 3.899 1.00 34.64 83 SER A N 1
ATOM 613 C CA . SER A 1 86 ? -10.941 21.729 4.552 1.00 34.98 83 SER A CA 1
ATOM 614 C C . SER A 1 86 ? -9.765 21.386 3.649 1.00 34.71 83 SER A C 1
ATOM 615 O O . SER A 1 86 ? -9.956 20.808 2.567 1.00 34.40 83 SER A O 1
ATOM 618 N N . TRP A 1 87 ? -8.558 21.673 4.110 1.00 32.09 84 TRP A N 1
ATOM 619 C CA . TRP A 1 87 ? -7.375 21.167 3.418 1.00 32.01 84 TRP A CA 1
ATOM 620 C C . TRP A 1 87 ? -7.251 19.636 3.604 1.00 34.45 84 TRP A C 1
ATOM 621 O O . TRP A 1 87 ? -6.528 18.972 2.829 1.00 33.49 84 TRP A O 1
ATOM 632 N N . TYR A 1 88 ? -7.886 19.104 4.642 1.00 34.65 85 TYR A N 1
ATOM 633 C CA . TYR A 1 88 ? -7.851 17.564 4.767 1.00 38.53 85 TYR A CA 1
ATOM 634 C C . TYR A 1 88 ? -8.538 16.969 3.567 1.00 38.70 85 TYR A C 1
ATOM 635 O O . TYR A 1 88 ? -7.950 16.081 2.930 1.00 41.13 85 TYR A O 1
ATOM 644 N N . GLU A 1 89 ? -9.683 17.541 3.170 1.00 39.68 86 GLU A N 1
ATOM 645 C CA . GLU A 1 89 ? -10.406 17.158 1.957 1.00 42.46 86 GLU A CA 1
ATOM 646 C C . GLU A 1 89 ? -9.619 17.493 0.654 1.00 42.26 86 GLU A C 1
ATOM 647 O O . GLU A 1 89 ? -9.376 16.580 -0.208 1.00 41.24 86 GLU A O 1
ATOM 653 N N . ALA A 1 90 ? -9.179 18.765 0.529 1.00 39.35 87 ALA A N 1
ATOM 654 C CA . ALA A 1 90 ? -8.433 19.209 -0.665 1.00 39.03 87 ALA A CA 1
ATOM 655 C C . ALA A 1 90 ? -7.242 18.297 -0.994 1.00 39.72 87 ALA A C 1
ATOM 656 O O . ALA A 1 90 ? -6.935 18.082 -2.161 1.00 41.36 87 ALA A O 1
ATOM 658 N N . LEU A 1 91 ? -6.617 17.692 0.010 1.00 39.86 88 LEU A N 1
ATOM 659 C CA . LEU A 1 91 ? -5.425 16.880 -0.227 1.00 39.53 88 LEU A CA 1
ATOM 660 C C . LEU A 1 91 ? -5.676 15.385 -0.026 1.00 39.73 88 LEU A C 1
ATOM 661 O O . LEU A 1 91 ? -4.721 14.592 0.057 1.00 41.42 88 LEU A O 1
ATOM 666 N N . SER A 1 92 ? -6.927 14.959 0.016 1.00 40.66 89 SER A N 1
ATOM 667 C CA . SER A 1 92 ? -7.217 13.576 0.477 1.00 41.35 89 SER A CA 1
ATOM 668 C C . SER A 1 92 ? -6.674 12.514 -0.428 1.00 41.70 89 SER A C 1
ATOM 669 O O . SER A 1 92 ? -6.367 11.397 0.012 1.00 43.52 89 SER A O 1
ATOM 672 N N . SER A 1 93 ? -6.540 12.847 -1.689 1.00 41.50 90 SER A N 1
ATOM 673 C CA . SER A 1 93 ? -6.177 11.870 -2.657 1.00 43.78 90 SER A CA 1
ATOM 674 C C . SER A 1 93 ? -4.732 11.365 -2.529 1.00 44.69 90 SER A C 1
ATOM 675 O O . SER A 1 93 ? -4.394 10.324 -3.124 1.00 45.60 90 SER A O 1
ATOM 678 N N . TYR A 1 94 ? -3.868 12.100 -1.815 1.00 43.15 91 TYR A N 1
ATOM 679 C CA . TYR A 1 94 ? -2.499 11.636 -1.592 1.00 43.40 91 TYR A CA 1
ATOM 680 C C . TYR A 1 94 ? -2.499 10.598 -0.499 1.00 44.14 91 TYR A C 1
ATOM 681 O O . TYR A 1 94 ? -1.526 9.871 -0.338 1.00 45.12 91 TYR A O 1
ATOM 690 N N . GLN A 1 95 ? -3.567 10.566 0.284 1.00 44.13 92 GLN A N 1
ATOM 691 C CA . GLN A 1 95 ? -3.696 9.552 1.289 1.00 47.78 92 GLN A CA 1
ATOM 692 C C . GLN A 1 95 ? -2.503 9.600 2.250 1.00 46.14 92 GLN A C 1
ATOM 693 O O . GLN A 1 95 ? -1.930 8.574 2.669 1.00 47.13 92 GLN A O 1
ATOM 699 N N . LEU A 1 96 ? -2.146 10.826 2.609 1.00 43.97 93 LEU A N 1
ATOM 700 C CA . LEU A 1 96 ? -1.053 11.075 3.529 1.00 41.53 93 LEU A CA 1
ATOM 701 C C . LEU A 1 96 ? -1.639 11.826 4.698 1.00 39.38 93 LEU A C 1
ATOM 702 O O . LEU A 1 96 ? -2.543 12.623 4.499 1.00 40.27 93 LEU A O 1
ATOM 707 N N . PRO A 1 97 ? -1.096 11.628 5.912 1.00 39.48 94 PRO A N 1
ATOM 708 C CA . PRO A 1 97 ? -1.424 12.527 7.029 1.00 38.94 94 PRO A CA 1
ATOM 709 C C . PRO A 1 97 ? -1.064 13.995 6.730 1.00 37.45 94 PRO A C 1
ATOM 710 O O . PRO A 1 97 ? 0.064 14.325 6.327 1.00 37.14 94 PRO A O 1
ATOM 714 N N . VAL A 1 98 ? -2.014 14.863 6.970 1.00 36.85 95 VAL A N 1
ATOM 715 C CA . VAL A 1 98 ? -1.892 16.276 6.635 1.00 34.80 95 VAL A CA 1
ATOM 716 C C . VAL A 1 98 ? -2.032 17.083 7.947 1.00 36.52 95 VAL A C 1
ATOM 717 O O . VAL A 1 98 ? -3.044 16.891 8.670 1.00 36.36 95 VAL A O 1
ATOM 721 N N . HIS A 1 99 ? -1.060 17.953 8.281 1.00 31.39 96 HIS A N 1
ATOM 722 C CA . HIS A 1 99 ? -1.252 18.847 9.391 1.00 31.95 96 HIS A CA 1
ATOM 723 C C . HIS A 1 99 ? -0.966 20.283 8.970 1.00 31.79 96 HIS A C 1
ATOM 724 O O . HIS A 1 99 ? -0.168 20.513 8.139 1.00 30.66 96 HIS A O 1
ATOM 731 N N . LEU A 1 100 ? -1.619 21.236 9.538 1.00 32.90 97 LEU A N 1
ATOM 732 C CA . LEU A 1 100 ? -1.327 22.633 9.174 1.00 32.38 97 LEU A CA 1
ATOM 733 C C . LEU A 1 100 ? -1.239 23.391 10.436 1.00 32.17 97 LEU A C 1
ATOM 734 O O . LEU A 1 100 ? -1.896 23.033 11.417 1.00 29.63 97 LEU A O 1
ATOM 739 N N . GLU A 1 101 ? -0.499 24.519 10.421 1.00 31.05 98 GLU A N 1
ATOM 740 C CA . GLU A 1 101 ? -0.428 25.287 11.618 1.00 31.98 98 GLU A CA 1
ATOM 741 C C . GLU A 1 101 ? -0.186 26.731 11.180 1.00 31.63 98 GLU A C 1
ATOM 742 O O . GLU A 1 101 ? 0.309 26.983 10.100 1.00 31.09 98 GLU A O 1
ATOM 748 N N . ASN A 1 102 ? -0.583 27.644 12.008 1.00 31.41 99 ASN A N 1
ATOM 749 C CA . ASN A 1 102 ? -0.409 29.038 11.746 1.00 31.55 99 ASN A CA 1
ATOM 750 C C . ASN A 1 102 ? 1.071 29.400 11.773 1.00 30.97 99 ASN A C 1
ATOM 751 O O . ASN A 1 102 ? 1.831 28.857 12.612 1.00 30.25 99 ASN A O 1
ATOM 756 N N . ASP A 1 103 ? 1.488 30.379 10.944 1.00 33.59 100 ASP A N 1
ATOM 757 C CA . ASP A 1 103 ? 2.899 30.630 10.748 1.00 32.01 100 ASP A CA 1
ATOM 758 C C . ASP A 1 103 ? 3.700 31.019 12.001 1.00 31.36 100 ASP A C 1
ATOM 759 O O . ASP A 1 103 ? 4.853 30.527 12.201 1.00 27.14 100 ASP A O 1
ATOM 764 N N . ALA A 1 104 ? 3.104 31.860 12.869 1.00 29.74 101 ALA A N 1
ATOM 765 C CA . ALA A 1 104 ? 3.849 32.304 14.069 1.00 29.78 101 ALA A CA 1
ATOM 766 C C . ALA A 1 104 ? 4.009 31.101 15.028 1.00 30.70 101 ALA A C 1
ATOM 767 O O . ALA A 1 104 ? 5.025 30.970 15.714 1.00 30.50 101 ALA A O 1
ATOM 769 N N . ASN A 1 105 ? 3.004 30.238 15.104 1.00 29.86 102 ASN A N 1
ATOM 770 C CA . ASN A 1 105 ? 3.152 29.012 15.875 1.00 31.13 102 ASN A CA 1
ATOM 771 C C . ASN A 1 105 ? 4.264 28.068 15.360 1.00 29.07 102 ASN A C 1
ATOM 772 O O . ASN A 1 105 ? 5.090 27.510 16.096 1.00 33.37 102 ASN A O 1
ATOM 777 N N . CYS A 1 106 ? 4.293 27.880 14.065 1.00 30.19 103 CYS A N 1
ATOM 778 C CA . CYS A 1 106 ? 5.426 27.260 13.383 1.00 29.82 103 CYS A CA 1
ATOM 779 C C . CYS A 1 106 ? 6.779 27.835 13.805 1.00 29.95 103 CYS A C 1
ATOM 780 O O . CYS A 1 106 ? 7.673 27.129 14.165 1.00 27.86 103 CYS A O 1
ATOM 783 N N . VAL A 1 107 ? 6.973 29.139 13.698 1.00 27.56 104 VAL A N 1
ATOM 784 C CA . VAL A 1 107 ? 8.221 29.704 14.148 1.00 28.04 104 VAL A CA 1
ATOM 785 C C . VAL A 1 107 ? 8.564 29.289 15.582 1.00 29.41 104 VAL A C 1
ATOM 786 O O . VAL A 1 107 ? 9.722 28.901 15.870 1.00 31.39 104 VAL A O 1
ATOM 790 N N . GLY A 1 108 ? 7.587 29.381 16.518 1.00 29.39 105 GLY A N 1
ATOM 791 C CA . GLY A 1 108 ? 7.784 28.888 17.873 1.00 29.43 105 GLY A CA 1
ATOM 792 C C . GLY A 1 108 ? 8.207 27.398 17.921 1.00 29.21 105 GLY A C 1
ATOM 793 O O . GLY A 1 108 ? 9.167 26.996 18.628 1.00 29.72 105 GLY A O 1
ATOM 794 N N . LEU A 1 109 ? 7.521 26.571 17.170 1.00 28.67 106 LEU A N 1
ATOM 795 C CA . LEU A 1 109 ? 7.886 25.156 17.211 1.00 27.84 106 LEU A CA 1
ATOM 796 C C . LEU A 1 109 ? 9.288 24.887 16.591 1.00 28.68 106 LEU A C 1
ATOM 797 O O . LEU A 1 109 ? 10.013 23.966 17.018 1.00 31.39 106 LEU A O 1
ATOM 802 N N . SER A 1 110 ? 9.685 25.671 15.575 1.00 28.54 107 SER A N 1
ATOM 803 C CA . SER A 1 110 ? 11.062 25.516 15.010 1.00 31.52 107 SER A CA 1
ATOM 804 C C . SER A 1 110 ? 12.126 25.567 16.131 1.00 31.86 107 SER A C 1
ATOM 805 O O . SER A 1 110 ? 13.170 24.963 16.009 1.00 32.37 107 SER A O 1
ATOM 808 N N . GLU A 1 111 ? 11.873 26.317 17.196 1.00 33.31 108 GLU A N 1
ATOM 809 C CA . GLU A 1 111 ? 12.855 26.354 18.302 1.00 34.37 108 GLU A CA 1
ATOM 810 C C . GLU A 1 111 ? 13.079 24.988 18.967 1.00 36.41 108 GLU A C 1
ATOM 811 O O . GLU A 1 111 ? 14.133 24.822 19.591 1.00 38.48 108 GLU A O 1
ATOM 817 N N . LEU A 1 112 ? 12.127 24.041 18.850 1.00 35.71 109 LEU A N 1
ATOM 818 C CA . LEU A 1 112 ? 12.275 22.671 19.406 1.00 37.04 109 LEU A CA 1
ATOM 819 C C . LEU A 1 112 ? 13.268 21.812 18.656 1.00 38.50 109 LEU A C 1
ATOM 820 O O . LEU A 1 112 ? 13.946 20.951 19.186 1.00 39.33 109 LEU A O 1
ATOM 825 N N . LEU A 1 113 ? 13.388 22.078 17.389 1.00 39.79 110 LEU A N 1
ATOM 826 C CA . LEU A 1 113 ? 14.437 21.521 16.623 1.00 41.97 110 LEU A CA 1
ATOM 827 C C . LEU A 1 113 ? 15.782 22.004 17.08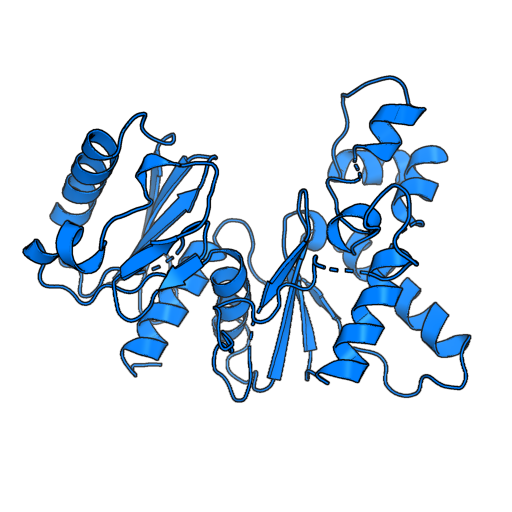7 1.00 43.19 110 LEU A C 1
ATOM 828 O O . LEU A 1 113 ? 16.702 21.210 17.289 1.00 43.83 110 LEU A O 1
ATOM 833 N N . ALA A 1 114 ? 15.935 23.327 17.240 1.00 43.17 111 ALA A N 1
ATOM 834 C CA . ALA A 1 114 ? 17.180 23.868 17.762 1.00 43.01 111 ALA A CA 1
ATOM 835 C C . ALA A 1 114 ? 17.459 23.490 19.231 1.00 43.17 111 ALA A C 1
ATOM 836 O O . ALA A 1 114 ? 18.606 23.324 19.610 1.00 44.86 111 ALA A O 1
ATOM 838 N N . HIS A 1 115 ? 16.416 23.366 20.067 1.00 42.49 112 HIS A N 1
ATOM 839 C CA . HIS A 1 115 ? 16.515 23.237 21.545 1.00 41.99 112 HIS A CA 1
ATOM 840 C C . HIS A 1 115 ? 15.521 22.220 22.054 1.00 42.37 112 HIS A C 1
ATOM 841 O O . HIS A 1 115 ? 14.496 22.596 22.654 1.00 40.65 112 HIS A O 1
ATOM 848 N N . PRO A 1 116 ? 15.782 20.933 21.813 1.00 44.05 113 PRO A N 1
ATOM 849 C CA . PRO A 1 116 ? 14.743 19.917 22.011 1.00 46.04 113 PRO A CA 1
ATOM 850 C C . PRO A 1 116 ? 14.305 19.739 23.488 1.00 48.12 113 PRO A C 1
ATOM 851 O O . PRO A 1 116 ? 13.326 19.042 23.776 1.00 49.33 113 PRO A O 1
ATOM 855 N N . GLU A 1 117 ? 15.017 20.395 24.401 1.00 49.15 114 GLU A N 1
ATOM 856 C CA . GLU A 1 117 ? 14.756 20.299 25.826 1.00 50.34 114 GLU A CA 1
ATOM 857 C C . GLU A 1 117 ? 13.786 21.370 26.320 1.00 49.73 114 GLU A C 1
ATOM 858 O O . GLU A 1 117 ? 13.495 21.427 27.497 1.00 50.01 114 GLU A O 1
ATOM 864 N N . LEU A 1 118 ? 13.295 22.229 25.445 1.00 48.91 115 LEU A N 1
ATOM 865 C CA . LEU A 1 118 ? 12.408 23.294 25.896 1.00 48.41 115 LEU A CA 1
ATOM 866 C C . LEU A 1 118 ? 11.143 22.638 26.375 1.00 48.32 115 LEU A C 1
ATOM 867 O O . LEU A 1 118 ? 10.601 21.781 25.684 1.00 48.56 115 LEU A O 1
ATOM 872 N N . GLU A 1 119 ? 10.681 23.091 27.537 1.00 46.58 116 GLU A N 1
ATOM 873 C CA . GLU A 1 119 ? 9.452 22.714 28.165 1.00 45.86 116 GLU A CA 1
ATOM 874 C C . GLU A 1 119 ? 8.440 23.874 28.047 1.00 43.89 116 GLU A C 1
ATOM 875 O O . GLU A 1 119 ? 7.361 23.701 27.517 1.00 42.32 116 GLU A O 1
ATOM 881 N N . ASN A 1 120 ? 8.777 25.005 28.672 1.00 40.86 117 ASN A N 1
ATOM 882 C CA . ASN A 1 120 ? 7.961 26.191 28.597 1.00 40.80 117 ASN A CA 1
ATOM 883 C C . ASN A 1 120 ? 8.726 27.348 27.966 1.00 38.36 117 ASN A C 1
ATOM 884 O O . ASN A 1 120 ? 9.747 27.749 28.478 1.00 38.75 117 ASN A O 1
ATOM 889 N N . ALA A 1 121 ? 8.205 27.870 26.875 1.00 36.64 118 ALA A N 1
ATOM 890 C CA . ALA A 1 121 ? 8.846 28.851 26.066 1.00 35.28 118 ALA A CA 1
ATOM 891 C C . ALA A 1 121 ? 7.837 29.798 25.467 1.00 33.07 118 ALA A C 1
ATOM 892 O O . ALA A 1 121 ? 6.719 29.432 25.284 1.00 34.26 118 ALA A O 1
ATOM 894 N N . ALA A 1 122 ? 8.206 31.058 25.271 1.00 31.51 119 ALA A N 1
ATOM 895 C CA . ALA A 1 122 ? 7.383 31.992 24.523 1.00 30.01 119 ALA A CA 1
ATOM 896 C C . ALA A 1 122 ? 8.226 32.387 23.287 1.00 29.82 119 ALA A C 1
ATOM 897 O O . ALA A 1 122 ? 9.480 32.326 23.312 1.00 29.26 119 ALA A O 1
ATOM 899 N N . CYS A 1 123 ? 7.556 32.661 22.191 1.00 31.69 120 CYS A N 1
ATOM 900 C CA . CYS A 1 123 ? 8.253 33.112 20.980 1.00 32.74 120 CYS A CA 1
ATOM 901 C C . CYS A 1 123 ? 7.546 34.397 20.522 1.00 32.14 120 CYS A C 1
ATOM 902 O O . CYS A 1 123 ? 6.330 34.472 20.505 1.00 33.24 120 CYS A O 1
ATOM 905 N N . VAL A 1 124 ? 8.285 35.442 20.237 1.00 33.22 121 VAL A N 1
ATOM 906 C CA . VAL A 1 124 ? 7.635 36.725 19.868 1.00 31.19 121 VAL A CA 1
ATOM 907 C C . VAL A 1 124 ? 8.217 36.984 18.491 1.00 31.56 121 VAL A C 1
ATOM 908 O O . VAL A 1 124 ? 9.447 37.082 18.376 1.00 30.27 121 VAL A O 1
ATOM 912 N N . VAL A 1 125 ? 7.363 36.973 17.451 1.00 30.06 122 VAL A N 1
ATOM 913 C CA . VAL A 1 125 ? 7.771 37.130 16.041 1.00 28.85 122 VAL A CA 1
ATOM 914 C C . VAL A 1 125 ? 7.566 38.555 15.683 1.00 30.38 122 VAL A C 1
ATOM 915 O O . VAL A 1 125 ? 6.433 39.006 15.652 1.00 28.38 122 VAL A O 1
ATOM 919 N N . ILE A 1 126 ? 8.691 39.240 15.445 1.00 31.24 123 ILE A 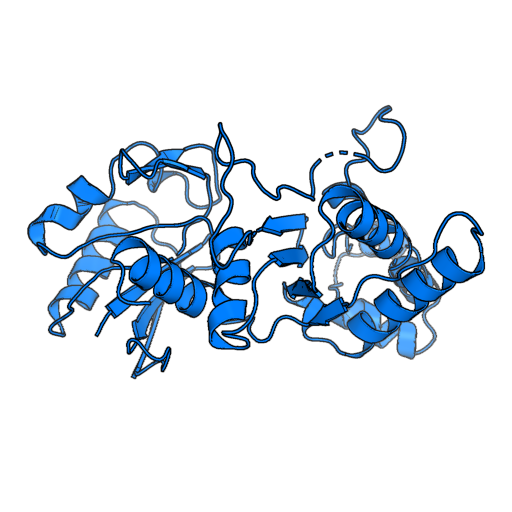N 1
ATOM 920 C CA . ILE A 1 126 ? 8.627 40.697 15.260 1.00 31.92 123 ILE A CA 1
ATOM 921 C C . ILE A 1 126 ? 8.704 41.029 13.763 1.00 32.52 123 ILE A C 1
ATOM 922 O O . ILE A 1 126 ? 9.726 40.762 13.137 1.00 32.01 123 ILE A O 1
ATOM 927 N N . GLY A 1 127 ? 7.608 41.497 13.189 1.00 32.65 124 GLY A N 1
ATOM 928 C CA . GLY A 1 127 ? 7.659 41.949 11.775 1.00 35.38 124 GLY A CA 1
ATOM 929 C C . GLY A 1 127 ? 6.963 43.290 11.631 1.00 35.25 124 GLY A C 1
ATOM 930 O O . GLY A 1 127 ? 7.219 44.223 12.410 1.00 34.72 124 GLY A O 1
ATOM 931 N N . THR A 1 128 ? 6.073 43.394 10.650 1.00 36.25 125 THR A N 1
ATOM 932 C CA . THR A 1 128 ? 5.200 44.552 10.534 1.00 36.32 125 THR A CA 1
ATOM 933 C C . THR A 1 128 ? 4.294 44.745 11.795 1.00 36.89 125 THR A C 1
ATOM 934 O O . THR A 1 128 ? 3.997 45.927 12.199 1.00 37.00 125 THR A O 1
ATOM 938 N N . GLY A 1 129 ? 3.749 43.627 12.300 1.00 34.47 126 GLY A N 1
ATOM 939 C CA . GLY A 1 129 ? 3.205 43.561 13.632 1.00 33.35 126 GLY A CA 1
ATOM 940 C C . GLY A 1 129 ? 3.927 42.512 14.451 1.00 31.51 126 GLY A C 1
ATOM 941 O O . GLY A 1 129 ? 5.064 42.159 14.197 1.00 32.08 126 GLY A O 1
ATOM 942 N N . ILE A 1 130 ? 3.267 42.057 15.502 1.00 30.71 127 ILE A N 1
ATOM 943 C CA . ILE A 1 130 ? 3.847 41.174 16.486 1.00 29.99 127 ILE A CA 1
ATOM 944 C C . ILE A 1 130 ? 2.892 39.960 16.606 1.00 31.34 127 ILE A C 1
ATOM 945 O O . ILE A 1 130 ? 1.704 40.103 16.861 1.00 31.65 127 ILE A O 1
ATOM 950 N N . GLY A 1 131 ? 3.427 38.797 16.341 1.00 30.54 128 GLY A N 1
ATOM 951 C CA . GLY A 1 131 ? 2.676 37.554 16.555 1.00 32.30 128 GLY A CA 1
ATOM 952 C C . GLY A 1 131 ? 3.457 36.714 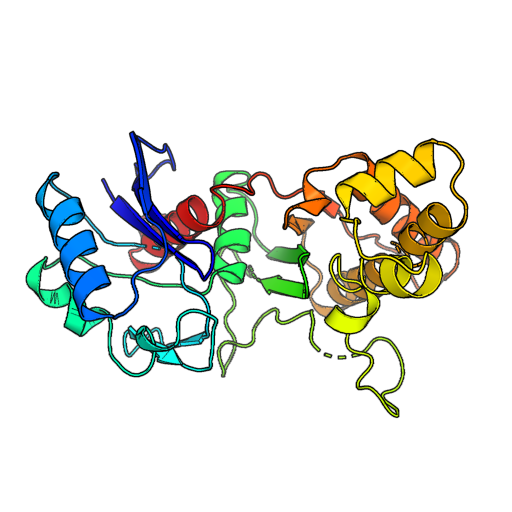17.554 1.00 31.72 128 GLY A C 1
ATOM 953 O O . GLY A 1 131 ? 4.554 37.098 18.022 1.00 32.74 128 GLY A O 1
ATOM 954 N N . GLY A 1 132 ? 2.872 35.644 18.015 1.00 32.64 129 GLY A N 1
ATOM 955 C CA . GLY A 1 132 ? 3.629 34.825 18.920 1.00 34.70 129 GLY A CA 1
ATOM 956 C C . GLY A 1 132 ? 3.125 33.425 19.067 1.00 32.29 129 GLY A C 1
ATOM 957 O O . GLY A 1 132 ? 2.175 33.014 18.416 1.00 32.83 129 GLY A O 1
ATOM 958 N N . ALA A 1 133 ? 3.789 32.714 19.941 1.00 32.14 130 ALA A N 1
ATOM 959 C CA . ALA A 1 133 ? 3.420 31.389 20.273 1.00 32.61 130 ALA A CA 1
ATOM 960 C C . ALA A 1 133 ? 3.835 31.062 21.690 1.00 32.26 130 ALA A C 1
ATOM 961 O O . ALA A 1 133 ? 4.849 31.489 22.154 1.00 31.73 130 ALA A O 1
ATOM 971 N N . ILE A 1 135 ? 4.781 27.501 24.062 1.00 34.16 132 ILE A N 1
ATOM 972 C CA . ILE A 1 135 ? 4.987 26.093 24.282 1.00 34.17 132 ILE A CA 1
ATOM 973 C C . ILE A 1 135 ? 4.814 25.818 25.826 1.00 35.82 132 ILE A C 1
ATOM 974 O O . ILE A 1 135 ? 5.358 26.556 26.687 1.00 35.05 132 ILE A O 1
ATOM 979 N N . ILE A 1 136 ? 3.955 24.867 26.172 1.00 36.40 133 ILE A N 1
ATOM 980 C CA . ILE A 1 136 ? 3.751 24.492 27.579 1.00 37.94 133 ILE A CA 1
ATOM 981 C C . ILE A 1 136 ? 3.959 22.953 27.604 1.00 39.28 133 ILE A C 1
ATOM 982 O O . ILE A 1 136 ? 3.458 22.218 26.740 1.00 36.54 133 ILE A O 1
ATOM 987 N N . ASN A 1 137 ? 4.737 22.508 28.576 1.00 41.45 134 ASN A N 1
ATOM 988 C CA . ASN A 1 137 ? 5.297 21.157 28.604 1.00 44.58 134 ASN A CA 1
ATOM 989 C C . ASN A 1 137 ? 5.609 20.589 27.253 1.00 44.25 134 ASN A C 1
ATOM 990 O O . ASN A 1 137 ? 5.055 19.562 26.921 1.00 46.27 134 ASN A O 1
ATOM 995 N N . GLY A 1 138 ? 6.450 21.267 26.456 1.00 44.10 135 GLY A N 1
ATOM 996 C CA . GLY A 1 138 ? 6.951 20.705 25.165 1.00 41.50 135 GLY A CA 1
ATOM 997 C C . GLY A 1 138 ? 5.972 20.720 24.001 1.00 40.11 135 GLY A C 1
ATOM 998 O O . GLY A 1 138 ? 6.340 20.382 22.878 1.00 39.76 135 GLY A O 1
ATOM 999 N N . ARG A 1 139 ? 4.754 21.210 24.249 1.00 40.10 136 ARG A N 1
ATOM 1000 C CA . ARG A 1 139 ? 3.731 21.346 23.183 1.00 39.99 136 ARG A CA 1
ATOM 1001 C C . ARG A 1 139 ? 3.204 22.737 22.928 1.00 38.61 136 ARG A C 1
ATOM 1002 O O . ARG A 1 139 ? 3.191 23.585 23.825 1.00 37.46 136 ARG A O 1
ATOM 1010 N N . LEU A 1 140 ? 2.684 22.924 21.724 1.00 36.20 137 LEU A N 1
ATOM 1011 C CA . LEU A 1 140 ? 2.037 24.167 21.401 1.00 36.47 137 LEU A CA 1
ATOM 1012 C C . LEU A 1 140 ? 0.818 24.329 22.287 1.00 37.89 137 LEU A C 1
ATOM 1013 O O . LEU A 1 140 ? 0.053 23.368 22.383 1.00 35.53 137 LEU A O 1
ATOM 1018 N N . HIS A 1 141 ? 0.625 25.541 22.869 1.00 35.97 138 HIS A N 1
ATOM 1019 C CA . HIS A 1 141 ? -0.578 25.907 23.537 1.00 38.78 138 HIS A CA 1
ATOM 1020 C C . HIS A 1 141 ? -1.387 26.748 22.590 1.00 39.53 138 HIS A C 1
ATOM 1021 O O . HIS A 1 141 ? -1.020 27.930 22.303 1.00 38.37 138 HIS A O 1
ATOM 1028 N N . ARG A 1 142 ? -2.531 26.233 22.161 1.00 41.58 139 ARG A N 1
ATOM 1029 C CA . ARG A 1 142 ? -3.338 26.982 21.171 1.00 42.92 139 ARG A CA 1
ATOM 1030 C C . ARG A 1 142 ? -4.425 27.898 21.789 1.00 44.25 139 ARG A C 1
ATOM 1031 O O . ARG A 1 142 ? -4.731 28.971 21.234 1.00 45.88 139 ARG A O 1
ATOM 1039 N N . GLY A 1 143 ? -5.024 27.450 22.883 1.00 44.99 140 GLY A N 1
ATOM 1040 C CA . GLY A 1 143 ? -6.124 28.137 23.587 1.00 49.14 140 GLY A CA 1
ATOM 1041 C C . GLY A 1 143 ? -7.527 27.870 23.027 1.00 51.57 140 GLY A C 1
ATOM 1042 O O . GLY A 1 143 ? -7.679 27.553 21.854 1.00 52.33 140 GLY A O 1
ATOM 1043 N N . ARG A 1 144 ? -8.558 27.992 23.855 1.00 53.71 141 ARG A N 1
ATOM 1044 C CA . ARG A 1 144 ? -9.989 27.888 23.408 1.00 54.68 141 ARG A CA 1
ATOM 1045 C C . ARG A 1 144 ? -10.355 28.327 21.959 1.00 54.16 141 ARG A C 1
ATOM 1046 O O . ARG A 1 144 ? -11.148 27.697 21.304 1.00 56.06 141 ARG A O 1
ATOM 1054 N N . HIS A 1 145 ? -9.817 29.437 21.488 1.00 53.96 142 HIS A N 1
ATOM 1055 C CA . HIS A 1 145 ? -10.159 30.043 20.176 1.00 53.91 142 HIS A CA 1
ATOM 1056 C C . HIS A 1 145 ? -8.925 30.195 19.273 1.00 53.30 142 HIS A C 1
ATOM 1057 O O . HIS A 1 145 ? -8.857 31.182 18.520 1.00 53.15 142 HIS A O 1
ATOM 1064 N N . GLY A 1 146 ? -7.956 29.267 19.374 1.00 51.91 143 GLY A N 1
ATOM 1065 C CA . GLY A 1 146 ? -6.645 29.406 18.739 1.00 48.92 143 GLY A CA 1
ATOM 1066 C C . GLY A 1 146 ? -6.037 30.809 18.875 1.00 47.18 143 GLY A C 1
ATOM 1067 O O . GLY A 1 146 ? -5.391 31.300 17.947 1.00 46.83 143 GLY A O 1
ATOM 1068 N N . LEU A 1 147 ? -6.204 31.462 20.006 1.00 44.45 144 LEU A N 1
ATOM 1069 C CA . LEU A 1 147 ? -5.546 32.761 20.202 1.00 44.21 144 LEU A CA 1
ATOM 1070 C C . LEU A 1 147 ? -4.333 32.700 21.154 1.00 42.44 144 LEU A C 1
ATOM 1071 O O . LEU A 1 147 ? -3.783 33.741 21.488 1.00 43.11 144 LEU A O 1
ATOM 1076 N N . GLY A 1 148 ? -3.861 31.505 21.523 1.00 40.17 145 GLY A N 1
ATOM 1077 C CA . GLY A 1 148 ? -2.721 31.390 22.418 1.00 38.42 145 GLY A CA 1
ATOM 1078 C C . GLY A 1 148 ? -1.583 32.237 21.850 1.00 38.92 145 GLY A C 1
ATOM 1079 O O . GLY A 1 148 ? -1.301 32.174 20.680 1.00 39.90 145 GLY A O 1
ATOM 1080 N N . GLY A 1 149 ? -0.994 33.103 22.660 1.00 37.25 146 GLY A N 1
ATOM 1081 C CA . GLY A 1 149 ? 0.298 33.708 22.327 1.00 36.61 146 GLY A CA 1
ATOM 1082 C C . GLY A 1 149 ? 0.161 34.835 21.331 1.00 34.72 146 GLY A C 1
ATOM 1083 O O . GLY A 1 149 ? 1.137 35.174 20.647 1.00 35.08 146 GLY A O 1
ATOM 1084 N N . GLU A 1 150 ? -1.029 35.432 21.244 1.00 32.65 147 GLU A N 1
ATOM 1085 C CA . GLU A 1 150 ? -1.199 36.613 20.403 1.00 33.49 147 GLU A CA 1
ATOM 1086 C C . GLU A 1 150 ? -0.721 37.794 21.206 1.00 33.41 147 GLU A C 1
ATOM 1087 O O . GLU A 1 150 ? -1.520 38.681 21.569 1.00 32.17 147 GLU A O 1
ATOM 1093 N N . PHE A 1 151 ? 0.598 37.790 21.485 1.00 31.47 148 PHE A N 1
ATOM 1094 C CA . PHE A 1 151 ? 1.157 38.856 22.318 1.00 31.25 148 PHE A CA 1
ATOM 1095 C C . PHE A 1 151 ? 0.997 40.232 21.679 1.00 31.55 148 PHE A C 1
ATOM 1096 O O . PHE A 1 151 ? 1.039 41.246 22.405 1.00 31.95 148 PHE A O 1
ATOM 1104 N N . GLY A 1 152 ? 0.881 40.297 20.355 1.00 29.80 149 GLY A N 1
ATOM 1105 C CA . GLY A 1 152 ? 0.670 41.678 19.723 1.00 32.83 149 GLY A CA 1
ATOM 1106 C C . GLY A 1 152 ? -0.606 42.354 20.121 1.00 32.54 149 GLY A C 1
ATOM 1107 O O . GLY A 1 152 ? -0.752 43.587 19.985 1.00 33.95 149 GLY A O 1
ATOM 1108 N N . TYR A 1 153 ? -1.524 41.605 20.723 1.00 33.44 150 TYR A N 1
ATOM 1109 C CA . TYR A 1 153 ? -2.770 42.257 21.203 1.00 35.54 150 TYR A CA 1
ATOM 1110 C C . TYR A 1 153 ? -2.650 42.925 22.581 1.00 35.42 150 TYR A C 1
ATOM 1111 O O . TYR A 1 153 ? -3.609 43.598 23.043 1.00 38.12 150 TYR A O 1
ATOM 1128 N N . THR A 1 155 ? -2.132 45.422 25.419 1.00 34.29 152 THR A N 1
ATOM 1129 C CA . THR A 1 155 ? -2.083 46.889 25.528 1.00 35.23 152 THR A CA 1
ATOM 1130 C C . THR A 1 155 ? -1.180 47.299 26.704 1.00 35.79 152 THR A C 1
ATOM 1131 O O . THR A 1 155 ? -1.406 46.955 27.877 1.00 37.86 152 THR A O 1
ATOM 1135 N N . THR A 1 156 ? -0.128 48.000 26.371 1.00 38.88 153 THR A N 1
ATOM 1136 C CA . THR A 1 156 ? 0.878 48.442 27.350 1.00 38.52 153 THR A CA 1
ATOM 1137 C C . THR A 1 156 ? 0.738 49.920 27.623 1.00 39.20 153 THR A C 1
ATOM 1138 O O . THR A 1 156 ? 1.560 50.496 28.325 1.00 39.36 153 THR A O 1
ATOM 1142 N N . LEU A 1 157 ? -0.273 50.530 27.023 1.00 39.22 154 LEU A N 1
ATOM 1143 C CA . LEU A 1 157 ? -0.678 51.905 27.383 1.00 40.21 154 LEU A CA 1
ATOM 1144 C C . LEU A 1 157 ? -2.150 51.783 27.490 1.00 40.05 154 LEU A C 1
ATOM 1145 O O . LEU A 1 157 ? -2.712 50.892 26.915 1.00 41.72 154 LEU A O 1
ATOM 1150 N N . ALA A 1 158 ? -2.805 52.751 28.105 1.00 41.97 155 ALA A N 1
ATOM 1151 C CA . ALA A 1 158 ? -4.235 52.862 28.080 1.00 42.23 155 ALA A CA 1
ATOM 1152 C C . ALA A 1 158 ? -4.726 53.043 26.643 1.00 42.66 155 ALA A C 1
ATOM 1153 O O . ALA A 1 158 ? -4.162 53.825 25.927 1.00 42.26 155 ALA A O 1
ATOM 1155 N N . PRO A 1 159 ? -5.703 52.227 26.191 1.00 43.65 156 PRO A N 1
ATOM 1156 C CA . PRO A 1 159 ? -6.343 52.535 24.917 1.00 45.16 156 PRO A CA 1
ATOM 1157 C C . PRO A 1 159 ? -6.952 53.949 24.899 1.00 47.78 156 PRO A C 1
ATOM 1158 O O . PRO A 1 159 ? -7.406 54.449 25.936 1.00 47.80 156 PRO A O 1
ATOM 1162 N N . ALA A 1 160 ? -6.892 54.594 23.727 1.00 48.52 157 ALA A N 1
ATOM 1163 C CA . ALA A 1 160 ? -7.420 55.930 23.539 1.00 50.58 157 ALA A CA 1
ATOM 1164 C C . ALA A 1 160 ? -7.947 56.010 22.112 1.00 51.16 157 ALA A C 1
ATOM 1165 O O . ALA A 1 160 ? -8.745 55.173 21.680 1.00 51.03 157 ALA A O 1
ATOM 1167 N N . GLU A 1 161 ? -7.456 56.986 21.366 1.00 52.15 158 GLU A N 1
ATOM 1168 C CA . GLU A 1 161 ? -7.840 57.110 19.984 1.00 53.03 158 GLU A CA 1
ATOM 1169 C C . GLU A 1 161 ? -7.447 55.820 19.312 1.00 50.68 158 GLU A C 1
ATOM 1170 O O . GLU A 1 161 ? -8.233 55.275 18.541 1.00 50.35 158 GLU A O 1
ATOM 1176 N N . LYS A 1 162 ? -6.265 55.308 19.664 1.00 48.17 159 LYS A N 1
ATOM 1177 C CA . LYS A 1 162 ? -5.758 54.048 19.121 1.00 47.14 159 LYS A CA 1
ATOM 1178 C C . LYS A 1 162 ? -5.755 52.996 20.239 1.00 45.13 159 LYS A C 1
ATOM 1179 O O . LYS A 1 162 ? -5.794 53.325 21.421 1.00 43.59 159 LYS A O 1
ATOM 1185 N N . LEU A 1 163 ? -5.743 51.735 19.858 1.00 43.61 160 LEU A N 1
ATOM 1186 C CA . LEU A 1 163 ? -5.801 50.696 20.811 1.00 42.22 160 LEU A CA 1
ATOM 1187 C C . LEU A 1 163 ? -4.530 50.728 21.669 1.00 42.02 160 LEU A C 1
ATOM 1188 O O . LEU A 1 163 ? -4.588 50.472 22.868 1.00 43.21 160 LEU A O 1
ATOM 1193 N N . ASN A 1 164 ? -3.422 51.166 21.093 1.00 39.82 161 ASN A N 1
ATOM 1194 C CA . ASN A 1 164 ? -2.156 51.097 21.787 1.00 40.35 161 ASN A CA 1
ATOM 1195 C C . ASN A 1 164 ? -1.755 49.662 22.210 1.00 40.08 161 ASN A C 1
ATOM 1196 O O . ASN A 1 164 ? -1.178 49.497 23.286 1.00 40.41 161 ASN A O 1
ATOM 1201 N N . ASN A 1 165 ? -2.102 48.653 21.386 1.00 38.7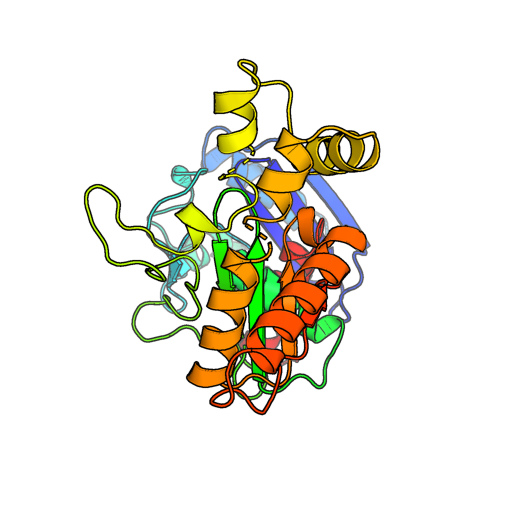0 162 ASN A N 1
ATOM 1202 C CA . ASN A 1 165 ? -1.591 47.275 21.549 1.00 35.64 162 ASN A CA 1
ATOM 1203 C C . ASN A 1 165 ? -0.100 47.192 21.188 1.00 36.05 162 ASN A C 1
ATOM 1204 O O . ASN A 1 165 ? 0.463 48.059 20.431 1.00 34.62 162 ASN A O 1
ATOM 1209 N N . TRP A 1 166 ? 0.588 46.183 21.759 1.00 32.91 163 TRP A N 1
ATOM 1210 C CA . TRP A 1 166 ? 2.003 45.962 21.553 1.00 32.27 163 TRP A CA 1
ATOM 1211 C C . TRP A 1 166 ? 2.447 45.992 20.087 1.00 33.55 163 TRP A C 1
ATOM 1212 O O . TRP A 1 166 ? 3.455 46.639 19.778 1.00 34.78 163 TRP A O 1
ATOM 1223 N N . SER A 1 167 ? 1.717 45.349 19.187 1.00 36.40 164 SER A N 1
ATOM 1224 C CA . SER A 1 167 ? 2.041 45.343 17.724 1.00 39.39 164 SER A CA 1
ATOM 1225 C C . SER A 1 167 ? 2.224 46.759 17.193 1.00 40.85 164 SER A C 1
ATOM 1226 O O . SER A 1 167 ? 3.145 47.048 16.388 1.00 42.21 164 SER A O 1
ATOM 1229 N N . GLN A 1 168 ? 1.325 47.643 17.635 1.00 42.33 165 GLN A N 1
ATOM 1230 C CA . GLN A 1 168 ? 1.390 49.059 17.305 1.00 43.12 165 GLN A CA 1
ATOM 1231 C C . GLN A 1 168 ? 2.578 49.796 17.877 1.00 43.85 165 GLN A C 1
ATOM 1232 O O . GLN A 1 168 ? 3.047 50.756 17.275 1.00 46.25 165 GLN A O 1
ATOM 1238 N N . LEU A 1 169 ? 3.081 49.413 19.044 1.00 42.51 166 LEU A N 1
ATOM 1239 C CA . LEU A 1 169 ? 4.074 50.241 19.666 1.00 42.05 166 LEU A CA 1
ATOM 1240 C C . LEU A 1 169 ? 5.442 49.679 19.534 1.00 40.77 166 LEU A C 1
ATOM 1241 O O . LEU A 1 169 ? 6.438 50.437 19.690 1.00 42.93 166 LEU A O 1
ATOM 1246 N N . ALA A 1 170 ? 5.536 48.366 19.308 1.00 36.60 167 ALA A N 1
ATOM 1247 C CA . ALA A 1 170 ? 6.842 47.734 19.469 1.00 35.39 167 ALA A CA 1
ATOM 1248 C C . ALA A 1 170 ? 7.342 47.011 18.221 1.00 33.55 167 ALA A C 1
ATOM 1249 O O . ALA A 1 170 ? 8.363 46.391 18.240 1.00 32.09 167 ALA A O 1
ATOM 1251 N N . SER A 1 171 ? 6.630 47.090 17.110 1.00 34.59 168 SER A N 1
ATOM 1252 C CA . SER A 1 171 ? 7.016 46.242 15.941 1.00 34.73 168 SER A CA 1
ATOM 1253 C C . SER A 1 171 ? 8.088 46.866 15.048 1.00 35.51 168 SER A C 1
ATOM 1254 O O . SER A 1 171 ? 8.403 48.049 15.201 1.00 32.21 168 SER A O 1
ATOM 1257 N N . THR A 1 172 ? 8.713 46.061 14.177 1.00 34.25 169 THR A N 1
ATOM 1258 C CA . THR A 1 172 ? 9.643 46.625 13.221 1.00 36.92 169 THR A CA 1
ATOM 1259 C C . THR A 1 172 ? 8.871 47.618 12.273 1.00 38.37 169 THR A C 1
ATOM 1260 O O . THR A 1 172 ? 9.372 48.710 11.967 1.00 40.98 169 THR A O 1
ATOM 1264 N N . GLY A 1 173 ? 7.670 47.245 11.860 1.00 37.79 170 GLY A N 1
ATOM 1265 C CA . GLY A 1 173 ? 6.828 48.037 10.908 1.00 38.50 170 GLY A CA 1
ATOM 1266 C C . GLY A 1 173 ? 6.494 49.392 11.479 1.00 40.55 170 GLY A C 1
ATOM 1267 O O . GLY A 1 173 ? 6.465 50.432 10.780 1.00 41.52 170 GLY A O 1
ATOM 1268 N N . ASN A 1 174 ? 6.293 49.422 12.775 1.00 40.30 171 ASN A N 1
ATOM 1269 C CA . ASN A 1 174 ? 5.936 50.668 13.371 1.00 42.30 171 ASN A CA 1
ATOM 1270 C C . ASN A 1 174 ? 7.146 51.556 13.701 1.00 40.82 171 ASN A C 1
ATOM 1271 O O . ASN A 1 174 ? 7.048 52.767 13.654 1.00 39.90 171 ASN A O 1
ATOM 1284 N N . VAL A 1 176 ? 9.747 51.495 11.479 1.00 39.74 173 VAL A N 1
ATOM 1285 C CA . VAL A 1 176 ? 9.873 51.964 10.071 1.00 41.39 173 VAL A CA 1
ATOM 1286 C C . VAL A 1 176 ? 8.845 53.119 9.826 1.00 44.71 173 VAL A C 1
ATOM 1287 O O . VAL A 1 176 ? 9.250 54.183 9.391 1.00 44.46 173 VAL A O 1
ATOM 1291 N N . ARG A 1 177 ? 7.579 52.921 10.190 1.00 46.84 174 ARG A N 1
ATOM 1292 C CA . ARG A 1 177 ? 6.528 53.896 9.928 1.00 49.61 174 ARG A CA 1
ATOM 1293 C C . ARG 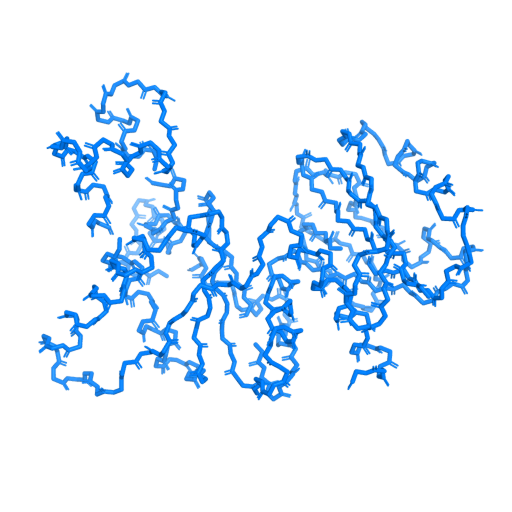A 1 177 ? 6.877 55.247 10.598 1.00 50.88 174 ARG A C 1
ATOM 1294 O O . ARG A 1 177 ? 6.633 56.303 10.058 1.00 51.30 174 ARG A O 1
ATOM 1302 N N . TYR A 1 178 ? 7.523 55.198 11.746 1.00 52.42 175 TYR A N 1
ATOM 1303 C CA . TYR A 1 178 ? 7.919 56.406 12.512 1.00 52.35 175 TYR A CA 1
ATOM 1304 C C . TYR A 1 178 ? 9.123 57.161 11.903 1.00 51.58 175 TYR A C 1
ATOM 1305 O O . TYR A 1 178 ? 9.129 58.385 11.849 1.00 51.10 175 TYR A O 1
ATOM 1314 N N . VAL A 1 179 ? 10.145 56.451 11.486 1.00 49.71 176 VAL A N 1
ATOM 1315 C CA . VAL A 1 179 ? 11.236 57.089 10.783 1.00 49.56 176 VAL A CA 1
ATOM 1316 C C . VAL A 1 179 ? 10.731 57.603 9.399 1.00 51.01 176 VAL A C 1
ATOM 1317 O O . VAL A 1 179 ? 11.126 58.675 8.965 1.00 51.83 176 VAL A O 1
ATOM 1321 N N . ILE A 1 180 ? 9.848 56.864 8.716 1.00 51.06 177 ILE A N 1
ATOM 1322 C CA . ILE A 1 180 ? 9.304 57.362 7.456 1.00 51.74 177 ILE A CA 1
ATOM 1323 C C . ILE A 1 180 ? 8.620 58.721 7.690 1.00 53.76 177 ILE A C 1
ATOM 1324 O O . ILE A 1 180 ? 8.950 59.698 7.021 1.00 54.34 177 ILE A O 1
ATOM 1329 N N . GLU A 1 181 ? 7.737 58.805 8.688 1.00 56.21 178 GLU A N 1
ATOM 1330 C CA . GLU A 1 181 ? 6.998 60.054 9.010 1.00 59.14 178 GLU A CA 1
ATOM 1331 C C . GLU A 1 181 ? 7.859 61.264 9.369 1.00 58.14 178 GLU A C 1
ATOM 1332 O O . GLU A 1 181 ? 7.539 62.378 9.028 1.00 58.01 178 GLU A O 1
ATOM 1338 N N . LYS A 1 182 ? 8.951 61.060 10.065 1.00 58.12 179 LYS A N 1
ATOM 1339 C CA . LYS A 1 182 ? 9.779 62.195 10.458 1.00 57.29 179 LYS A CA 1
ATOM 1340 C C . LYS A 1 182 ? 10.904 62.480 9.434 1.00 55.84 179 LYS A C 1
ATOM 1341 O O . LYS A 1 182 ? 11.211 63.632 9.170 1.00 55.00 179 LYS A O 1
ATOM 1347 N N . SER A 1 183 ? 11.497 61.446 8.835 1.00 53.36 180 SER A N 1
ATOM 1348 C CA . SER A 1 183 ? 12.501 61.677 7.785 1.00 51.86 180 SER A CA 1
ATOM 1349 C C . SER A 1 183 ? 11.858 62.352 6.556 1.00 52.44 180 SER A C 1
ATOM 1350 O O . SER A 1 183 ? 12.547 63.028 5.766 1.00 53.70 180 SER A O 1
ATOM 1353 N N . GLY A 1 184 ? 10.547 62.209 6.410 1.00 52.10 181 GLY A N 1
ATOM 1354 C CA . GLY A 1 184 ? 9.837 62.733 5.233 1.00 51.57 181 GLY A CA 1
ATOM 1355 C C . GLY A 1 184 ? 9.913 61.881 3.961 1.00 51.14 181 GLY A C 1
ATOM 1356 O O . GLY A 1 184 ? 9.342 62.233 2.938 1.00 50.54 181 GLY A O 1
ATOM 1357 N N . HIS A 1 185 ? 10.563 60.721 4.019 1.00 50.59 182 HIS A N 1
ATOM 1358 C CA . HIS A 1 185 ? 10.577 59.838 2.867 1.00 48.95 182 HIS A CA 1
ATOM 1359 C C . HIS A 1 185 ? 10.554 58.338 3.224 1.00 48.49 182 HIS A C 1
ATOM 1360 O O . HIS A 1 185 ? 10.819 57.959 4.349 1.00 47.06 182 HIS A O 1
ATOM 1367 N N . THR A 1 186 ? 10.275 57.501 2.238 1.00 47.34 183 THR A N 1
ATOM 1368 C CA . THR A 1 186 ? 9.924 56.097 2.493 1.00 46.77 183 THR A CA 1
ATOM 1369 C C . THR A 1 186 ? 11.039 55.099 2.199 1.00 45.77 183 THR A C 1
ATOM 1370 O O . THR A 1 186 ? 10.786 53.904 2.113 1.00 46.11 183 THR A O 1
ATOM 1374 N N . ASP A 1 187 ? 12.252 55.576 1.960 1.00 44.85 184 ASP A N 1
ATOM 1375 C CA . ASP A 1 187 ? 13.335 54.648 1.610 1.00 44.07 184 ASP A CA 1
ATOM 1376 C C . ASP A 1 187 ? 13.997 54.258 2.939 1.00 43.67 184 ASP A C 1
ATOM 1377 O O . ASP A 1 187 ? 15.068 54.798 3.312 1.00 42.87 184 ASP A O 1
ATOM 1382 N N . TRP A 1 188 ? 13.314 53.377 3.684 1.00 43.03 185 TRP A N 1
ATOM 1383 C CA . TRP A 1 188 ? 13.804 52.880 4.997 1.00 41.21 185 TRP A CA 1
ATOM 1384 C C . TRP A 1 188 ? 13.386 51.434 5.170 1.00 42.35 185 TRP A C 1
ATOM 1385 O O . TRP A 1 188 ? 12.359 50.994 4.646 1.00 40.07 185 TRP A O 1
ATOM 1396 N N . ASP A 1 189 ? 14.210 50.706 5.900 1.00 42.80 186 ASP A N 1
ATOM 1397 C CA . ASP A 1 189 ? 13.756 49.515 6.524 1.00 43.39 186 ASP A CA 1
ATOM 1398 C C . ASP A 1 189 ? 14.495 49.351 7.846 1.00 41.63 186 ASP A C 1
ATOM 1399 O O . ASP A 1 189 ? 15.290 50.193 8.242 1.00 40.91 186 ASP A O 1
ATOM 1404 N N . GLY A 1 190 ? 14.203 48.271 8.556 1.00 42.58 187 GLY A N 1
ATOM 1405 C CA . GLY A 1 190 ? 14.804 48.091 9.881 1.00 40.39 187 GLY A CA 1
ATOM 1406 C C . GLY A 1 190 ? 16.295 48.028 9.759 1.00 39.38 187 GLY A C 1
ATOM 1407 O O . GLY A 1 190 ? 17.027 48.621 10.548 1.00 38.88 187 GLY A O 1
ATOM 1408 N N . ARG A 1 191 ? 16.780 47.339 8.755 1.00 40.24 188 ARG A N 1
ATOM 1409 C CA . ARG A 1 191 ? 18.220 47.186 8.655 1.00 42.06 188 ARG A CA 1
ATOM 1410 C C . ARG A 1 191 ? 18.950 48.499 8.327 1.00 42.53 188 ARG A C 1
ATOM 1411 O O . ARG A 1 191 ? 20.073 48.744 8.815 1.00 41.41 188 ARG A O 1
ATOM 1419 N N . LYS A 1 192 ? 18.310 49.359 7.543 1.00 43.91 189 LYS A N 1
ATOM 1420 C CA . LYS A 1 192 ? 18.882 50.710 7.282 1.00 44.72 189 LYS A CA 1
ATOM 1421 C C . LYS A 1 192 ? 18.829 51.657 8.472 1.00 45.11 189 LYS A C 1
ATOM 1422 O O . LYS A 1 192 ? 19.747 52.558 8.690 1.00 44.15 189 LYS A O 1
ATOM 1428 N N . ILE A 1 193 ? 17.727 51.546 9.227 1.00 43.74 190 ILE A N 1
ATOM 1429 C CA . ILE A 1 193 ? 17.627 52.321 10.432 1.00 41.40 190 ILE A CA 1
ATOM 1430 C C . ILE A 1 193 ? 18.825 52.061 11.362 1.00 42.61 190 ILE A C 1
ATOM 1431 O O . ILE A 1 193 ? 19.436 53.007 11.955 1.00 40.90 190 ILE A O 1
ATOM 1436 N N . TYR A 1 194 ? 19.185 50.782 11.482 1.00 40.88 191 TYR A N 1
ATOM 1437 C CA . TYR A 1 194 ? 20.341 50.420 12.244 1.00 43.13 191 TYR A CA 1
ATOM 1438 C C . TYR A 1 194 ? 21.675 51.026 11.711 1.00 45.13 191 TYR A C 1
ATOM 1439 O O . TYR A 1 194 ? 22.547 51.449 12.494 1.00 44.13 191 TYR A O 1
ATOM 1448 N N . GLN A 1 195 ? 21.870 51.028 10.391 1.00 48.26 192 GLN A N 1
ATOM 1449 C CA . GLN A 1 195 ? 23.138 51.548 9.817 1.00 51.23 192 GLN A CA 1
ATOM 1450 C C . GLN A 1 195 ? 23.225 53.050 10.058 1.00 50.50 192 GLN A C 1
ATOM 1451 O O . GLN A 1 195 ? 24.233 53.548 10.511 1.00 51.15 192 GLN A O 1
ATOM 1457 N N . GLU A 1 196 ? 22.139 53.750 9.780 1.00 50.03 193 GLU A N 1
ATOM 1458 C CA . GLU A 1 196 ? 22.115 55.164 9.951 1.00 51.66 193 GLU A CA 1
ATOM 1459 C C . GLU A 1 196 ? 22.281 55.585 11.396 1.00 52.82 193 GLU A C 1
ATOM 1460 O O . GLU A 1 196 ? 22.980 56.570 11.627 1.00 54.05 193 GLU A O 1
ATOM 1466 N N . ALA A 1 197 ? 21.697 54.840 12.365 1.00 51.55 194 ALA A N 1
ATOM 1467 C CA . ALA A 1 197 ? 21.862 55.157 13.791 1.00 50.55 194 ALA A CA 1
ATOM 1468 C C . ALA A 1 197 ? 23.329 54.967 14.169 1.00 51.03 194 ALA A C 1
ATOM 1469 O O . ALA A 1 197 ? 23.914 55.716 14.946 1.00 50.02 194 ALA A O 1
ATOM 1471 N N . ALA A 1 198 ? 23.933 53.930 13.621 1.00 52.32 195 ALA A N 1
ATOM 1472 C CA . ALA A 1 198 ? 25.325 53.682 13.868 1.00 54.61 195 ALA A CA 1
ATOM 1473 C C . ALA A 1 198 ? 26.211 54.849 13.309 1.00 57.24 195 ALA A C 1
ATOM 1474 O O . ALA A 1 198 ? 27.304 55.089 13.836 1.00 58.30 195 ALA A O 1
ATOM 1476 N N . ALA A 1 199 ? 25.720 55.552 12.276 1.00 58.19 196 ALA A N 1
ATOM 1477 C CA . ALA A 1 199 ? 26.466 56.592 11.552 1.00 59.45 196 ALA A CA 1
ATOM 1478 C C . ALA A 1 199 ? 26.292 57.981 12.202 1.00 60.73 196 ALA A C 1
ATOM 1479 O O . ALA A 1 199 ? 26.809 59.012 11.720 1.00 61.16 196 ALA A O 1
ATOM 1481 N N . GLY A 1 200 ? 25.531 58.021 13.279 1.00 60.27 197 GLY A N 1
ATOM 1482 C CA . GLY A 1 200 ? 25.296 59.277 13.906 1.00 60.53 197 GLY A CA 1
ATOM 1483 C C . GLY A 1 200 ? 23.854 59.693 13.868 1.00 60.26 197 GLY A C 1
ATOM 1484 O O . GLY A 1 200 ? 23.462 60.455 14.719 1.00 62.51 197 GLY A O 1
ATOM 1485 N N . ASN A 1 201 ? 23.049 59.171 12.937 1.00 60.06 198 ASN A N 1
ATOM 1486 C CA . ASN A 1 201 ? 21.662 59.666 12.697 1.00 58.88 198 ASN A CA 1
ATOM 1487 C C . ASN A 1 201 ? 20.746 59.618 13.896 1.00 58.77 198 ASN A C 1
ATOM 1488 O O . ASN A 1 201 ? 20.284 58.562 14.259 1.00 58.79 198 ASN A O 1
ATOM 1493 N N . ILE A 1 202 ? 20.438 60.780 14.455 1.00 58.56 199 ILE A N 1
ATOM 1494 C CA . ILE A 1 202 ? 19.733 60.904 15.724 1.00 58.54 199 ILE A CA 1
ATOM 1495 C C . ILE A 1 202 ? 18.306 60.294 15.723 1.00 57.41 199 ILE A C 1
ATOM 1496 O O . ILE A 1 202 ? 17.911 59.662 16.704 1.00 58.29 199 ILE A O 1
ATOM 1501 N N . LEU A 1 203 ? 17.542 60.503 14.653 1.00 54.08 200 LEU A N 1
ATOM 1502 C CA . LEU A 1 203 ? 16.165 60.069 14.616 1.00 51.86 200 LEU A CA 1
ATOM 1503 C C . LEU A 1 203 ? 16.026 58.522 14.592 1.00 50.73 200 LEU A C 1
ATOM 1504 O O . LEU A 1 203 ? 15.133 57.990 15.165 1.00 50.38 200 LEU A O 1
ATOM 1509 N N . CYS A 1 204 ? 16.951 57.852 13.935 1.00 49.47 201 CYS A N 1
ATOM 1510 C CA . CYS A 1 204 ? 17.094 56.435 13.938 1.00 48.95 201 CYS A CA 1
ATOM 1511 C C . CYS A 1 204 ? 17.472 55.932 15.325 1.00 49.70 201 CYS A C 1
ATOM 1512 O O . CYS A 1 204 ? 16.882 54.963 15.785 1.00 48.28 201 CYS A O 1
ATOM 1515 N N . GLN A 1 205 ? 18.467 56.563 15.965 1.00 49.24 202 GLN A N 1
ATOM 1516 C CA . GLN A 1 205 ? 18.833 56.237 17.353 1.00 49.98 202 GLN A CA 1
ATOM 1517 C C . GLN A 1 205 ? 17.627 56.178 18.280 1.00 48.98 202 GLN A C 1
ATOM 1518 O O . GLN A 1 205 ? 17.450 55.223 19.074 1.00 49.52 202 GLN A O 1
ATOM 1524 N N . GLU A 1 206 ? 16.786 57.176 18.141 1.00 48.61 203 GLU A N 1
ATOM 1525 C CA . GLU A 1 206 ? 15.571 57.307 18.912 1.00 48.61 203 GLU A CA 1
ATOM 1526 C C . GLU A 1 206 ? 14.449 56.364 18.556 1.00 47.07 203 GLU A C 1
ATOM 1527 O O . GLU A 1 206 ? 13.751 55.930 19.442 1.00 46.86 203 GLU A O 1
ATOM 1533 N N . ALA A 1 207 ? 14.230 56.110 17.266 1.00 45.37 204 ALA A N 1
ATOM 1534 C CA . ALA A 1 207 ? 13.312 55.070 16.822 1.00 44.43 204 ALA A CA 1
ATOM 1535 C C . ALA A 1 207 ? 13.703 53.745 17.476 1.00 43.67 204 ALA A C 1
ATOM 1536 O O . ALA A 1 207 ? 12.886 53.034 18.018 1.00 44.87 204 ALA A O 1
ATOM 1538 N N . ILE A 1 208 ? 14.972 53.443 17.473 1.00 43.84 205 ILE A N 1
ATOM 1539 C CA . ILE A 1 208 ? 15.494 52.180 18.038 1.00 42.67 205 ILE A CA 1
ATOM 1540 C C . ILE A 1 208 ? 15.267 52.091 19.557 1.00 44.21 205 ILE A C 1
ATOM 1541 O O . ILE A 1 208 ? 14.939 51.022 20.117 1.00 43.49 205 ILE A O 1
ATOM 1546 N N . GLU A 1 209 ? 15.433 53.221 20.230 1.00 45.14 206 GLU A N 1
ATOM 1547 C CA . GLU A 1 209 ? 15.370 53.286 21.709 1.00 46.74 206 GLU A CA 1
ATOM 1548 C C . GLU A 1 209 ? 13.952 53.129 22.148 1.00 45.13 206 GLU A C 1
ATOM 1549 O O . GLU A 1 209 ? 13.714 52.504 23.146 1.00 44.67 206 GLU A O 1
ATOM 1555 N N . ARG A 1 210 ? 13.015 53.684 21.393 1.00 44.69 207 ARG A N 1
ATOM 1556 C CA . ARG A 1 210 ? 11.610 53.546 21.703 1.00 45.75 207 ARG A CA 1
ATOM 1557 C C . ARG A 1 210 ? 11.190 52.099 21.444 1.00 43.34 207 ARG A C 1
ATOM 1558 O O . ARG A 1 210 ? 10.338 51.539 22.153 1.00 43.22 207 ARG A O 1
ATOM 1574 N N . ASN A 1 212 ? 13.043 49.257 21.425 1.00 37.64 209 ASN A N 1
ATOM 1575 C CA . ASN A 1 212 ? 13.607 48.366 22.425 1.00 37.31 209 ASN A CA 1
ATOM 1576 C C . ASN A 1 212 ? 12.946 48.542 23.816 1.00 37.66 209 ASN A C 1
ATOM 1577 O O . ASN A 1 212 ? 12.726 47.576 24.538 1.00 36.71 209 ASN A O 1
ATOM 1582 N N . ARG A 1 213 ? 12.620 49.779 24.182 1.00 37.65 210 ARG A N 1
ATOM 1583 C CA . ARG A 1 213 ? 12.024 50.046 25.470 1.00 39.11 210 ARG A CA 1
ATOM 1584 C C . ARG A 1 213 ? 10.538 49.497 25.539 1.00 39.50 210 ARG A C 1
ATOM 1585 O O . ARG A 1 213 ? 10.098 49.017 26.569 1.00 38.34 210 ARG A O 1
ATOM 1593 N N . ASN A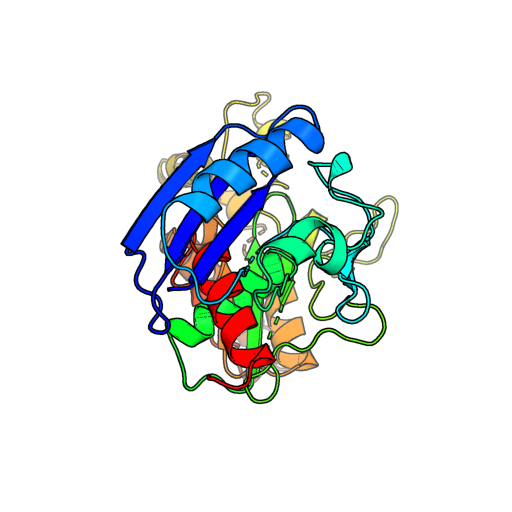 1 214 ? 9.783 49.600 24.436 1.00 38.33 211 ASN A N 1
ATOM 1594 C CA . ASN A 1 214 ? 8.465 49.073 24.361 1.00 38.13 211 ASN A CA 1
ATOM 1595 C C . ASN A 1 214 ? 8.482 47.545 24.308 1.00 36.80 211 ASN A C 1
ATOM 1596 O O . ASN A 1 214 ? 7.641 46.934 24.908 1.00 35.84 211 ASN A O 1
ATOM 1601 N N . LEU A 1 215 ? 9.428 46.966 23.584 1.00 33.65 212 LEU A N 1
ATOM 1602 C CA . LEU A 1 215 ? 9.619 45.517 23.618 1.00 33.13 212 LEU A CA 1
ATOM 1603 C C . LEU A 1 215 ? 9.947 45.057 25.048 1.00 33.45 212 LEU A C 1
ATOM 1604 O O . LEU A 1 215 ? 9.349 44.118 25.544 1.00 35.03 212 LEU A O 1
ATOM 1609 N N . ALA A 1 216 ? 10.896 45.695 25.719 1.00 33.53 213 ALA A N 1
ATOM 1610 C CA . ALA A 1 216 ? 11.319 45.274 27.064 1.00 32.28 213 ALA A CA 1
ATOM 1611 C C . ALA A 1 216 ? 10.162 45.295 28.070 1.00 31.90 213 ALA A C 1
ATOM 1612 O O . ALA A 1 216 ? 10.043 44.392 28.873 1.00 34.77 213 ALA A O 1
ATOM 1614 N N . GLN A 1 217 ? 9.211 46.210 27.912 1.00 30.77 214 GLN A N 1
ATOM 1615 C CA . GLN A 1 217 ? 8.136 46.380 28.841 1.00 30.92 214 GLN A CA 1
ATOM 1616 C C . GLN A 1 217 ? 7.179 45.219 28.643 1.00 30.76 214 GLN A C 1
ATOM 1617 O O . GLN A 1 217 ? 6.696 44.570 29.606 1.00 31.32 214 GLN A O 1
ATOM 1623 N N . GLY A 1 218 ? 6.938 44.945 27.379 1.00 30.37 215 GLY A N 1
ATOM 1624 C CA . GLY A 1 218 ? 6.024 43.900 27.049 1.00 30.66 215 GLY A CA 1
ATOM 1625 C C . GLY A 1 218 ? 6.686 42.530 27.354 1.00 29.36 215 GLY A C 1
ATOM 1626 O O . GLY A 1 218 ? 6.020 41.628 27.779 1.00 31.78 215 GLY A O 1
ATOM 1627 N N . LEU A 1 219 ? 7.969 42.353 27.169 1.00 31.05 216 LEU A N 1
ATOM 1628 C CA . LEU A 1 219 ? 8.670 41.009 27.470 1.00 29.36 216 LEU A CA 1
ATOM 1629 C C . LEU A 1 219 ? 8.687 40.578 28.982 1.00 30.84 216 LEU A C 1
ATOM 1630 O O . LEU A 1 219 ? 8.620 39.327 29.366 1.00 30.73 216 LEU A O 1
ATOM 1635 N N . LEU A 1 220 ? 8.871 41.562 29.846 1.00 29.25 217 LEU A N 1
ATOM 1636 C CA . LEU A 1 220 ? 8.644 41.418 31.278 1.00 31.25 217 LEU A CA 1
ATOM 1637 C C . LEU A 1 220 ? 7.187 41.092 31.608 1.00 31.07 217 LEU A C 1
ATOM 1638 O O . LEU A 1 220 ? 6.971 40.412 32.542 1.00 31.57 217 LEU A O 1
ATOM 1643 N N . ASN A 1 221 ? 6.204 41.557 30.866 1.00 31.85 218 ASN A N 1
ATOM 1644 C CA . ASN A 1 221 ? 4.852 41.125 31.100 1.00 30.16 218 ASN A CA 1
ATOM 1645 C C . ASN A 1 221 ? 4.686 39.636 30.835 1.00 31.84 218 ASN A C 1
ATOM 1646 O O . ASN A 1 221 ? 4.074 38.939 31.565 1.00 29.87 218 ASN A O 1
ATOM 1651 N N . ILE A 1 222 ? 5.284 39.186 29.768 1.00 29.05 219 ILE A N 1
ATOM 1652 C CA . ILE A 1 222 ? 5.155 37.804 29.303 1.00 29.37 219 ILE A CA 1
ATOM 1653 C C . ILE A 1 222 ? 5.820 36.957 30.393 1.00 30.37 219 ILE A C 1
ATOM 1654 O O . ILE A 1 222 ? 5.251 36.050 30.816 1.00 32.79 219 ILE A O 1
ATOM 1659 N N . GLN A 1 223 ? 7.022 37.304 30.829 1.00 32.42 220 GLN A N 1
ATOM 1660 C CA . GLN A 1 223 ? 7.767 36.615 31.867 1.00 34.71 220 GLN A CA 1
ATOM 1661 C C . GLN A 1 223 ? 6.954 36.500 33.127 1.00 36.09 220 GLN A C 1
ATOM 1662 O O . GLN A 1 223 ? 6.866 35.397 33.704 1.00 36.82 220 GLN A O 1
ATOM 1668 N N . TYR A 1 224 ? 6.355 37.609 33.576 1.00 36.84 221 TYR A N 1
ATOM 1669 C CA . TYR A 1 224 ? 5.560 37.484 34.809 1.00 39.45 221 TYR A CA 1
ATOM 1670 C C . TYR A 1 224 ? 4.180 36.928 34.619 1.00 39.97 221 TYR A C 1
ATOM 1671 O O . TYR A 1 224 ? 3.561 36.546 35.602 1.00 43.71 221 TYR A O 1
ATOM 1680 N N . LEU A 1 225 ? 3.670 36.850 33.405 1.00 39.34 222 LEU A N 1
ATOM 1681 C CA . LEU A 1 225 ? 2.357 36.261 33.249 1.00 39.11 222 LEU A CA 1
ATOM 1682 C C . LEU A 1 225 ? 2.367 34.779 32.961 1.00 39.00 222 LEU A C 1
ATOM 1683 O O . LEU A 1 225 ? 1.556 34.042 33.491 1.00 40.96 222 LEU A O 1
ATOM 1688 N N . ILE A 1 226 ? 3.279 34.332 32.121 1.00 37.27 223 ILE A N 1
ATOM 1689 C CA . ILE A 1 226 ? 3.314 32.844 31.809 1.00 38.63 223 ILE A CA 1
ATOM 1690 C C . ILE A 1 226 ? 4.555 32.134 32.313 1.00 37.43 223 ILE A C 1
ATOM 1691 O O . ILE A 1 226 ? 4.631 30.868 32.306 1.00 40.15 223 ILE A O 1
ATOM 1696 N N . ASP A 1 227 ? 5.537 32.943 32.677 1.00 35.35 224 ASP A N 1
ATOM 1697 C CA . ASP A 1 227 ? 6.787 32.518 33.270 1.00 36.10 224 ASP A CA 1
ATOM 1698 C C . ASP A 1 227 ? 7.449 31.353 32.449 1.00 34.98 224 ASP A C 1
ATOM 1699 O O . ASP A 1 227 ? 7.558 30.238 32.943 1.00 35.17 224 ASP A O 1
ATOM 1704 N N . PRO A 1 228 ? 7.884 31.647 31.194 1.00 34.28 225 PRO A N 1
ATOM 1705 C CA . PRO A 1 228 ? 8.551 30.729 30.339 1.00 32.23 225 PRO A CA 1
ATOM 1706 C C . PRO A 1 228 ? 10.041 30.517 30.796 1.00 34.14 225 PRO A C 1
ATOM 1707 O O . PRO A 1 228 ? 10.604 31.354 31.483 1.00 31.92 225 PRO A O 1
ATOM 1711 N N . GLY A 1 229 ? 10.644 29.350 30.495 1.00 34.11 226 GLY A N 1
ATOM 1712 C CA . GLY A 1 229 ? 12.110 29.206 30.675 1.00 34.19 226 GLY A CA 1
ATOM 1713 C C . GLY A 1 229 ? 12.929 30.163 29.797 1.00 35.24 226 GLY A C 1
ATOM 1714 O O . GLY A 1 229 ? 13.984 30.661 30.219 1.00 33.19 226 GLY A O 1
ATOM 1715 N N . VAL A 1 230 ? 12.455 30.427 28.581 1.00 34.13 227 VAL A N 1
ATOM 1716 C CA . VAL A 1 230 ? 13.161 31.342 27.665 1.00 34.81 227 VAL A CA 1
ATOM 1717 C C . VAL A 1 230 ? 12.158 32.121 26.795 1.00 34.13 227 VAL A C 1
ATOM 1718 O O . VAL A 1 230 ? 11.078 31.641 26.540 1.00 32.71 227 VAL A O 1
ATOM 1722 N N . ILE A 1 231 ? 12.463 33.367 26.414 1.00 31.49 228 ILE A N 1
ATOM 1723 C CA . ILE A 1 231 ? 11.684 33.992 25.338 1.00 31.91 228 ILE A CA 1
ATOM 1724 C C . ILE A 1 231 ? 12.602 34.127 24.078 1.00 32.03 228 ILE A C 1
ATOM 1725 O O . ILE A 1 231 ? 13.688 34.713 24.168 1.00 30.41 228 ILE A O 1
ATOM 1730 N N . SER A 1 232 ? 12.207 33.480 22.971 1.00 31.38 229 SER A N 1
ATOM 1731 C CA . SER A 1 232 ? 12.881 33.618 21.675 1.00 32.73 229 SER A CA 1
ATOM 1732 C C . SER A 1 232 ? 12.253 34.706 20.840 1.00 32.02 229 SER A C 1
ATOM 1733 O O . SER A 1 232 ? 11.038 34.860 20.775 1.00 33.02 229 SER A O 1
ATOM 1736 N N . LEU A 1 233 ? 13.096 35.496 20.230 1.00 33.27 230 LEU A N 1
ATOM 1737 C CA . LEU A 1 233 ? 12.628 36.564 19.369 1.00 33.03 230 LEU A CA 1
ATOM 1738 C C . LEU A 1 233 ? 12.878 36.120 17.928 1.00 31.74 230 LEU A C 1
ATOM 1739 O O . LEU A 1 233 ? 13.949 35.706 17.569 1.00 30.39 230 LEU A O 1
ATOM 1744 N N . GLY A 1 234 ? 11.849 36.230 17.107 1.00 32.99 231 GLY A N 1
ATOM 1745 C CA . GLY A 1 234 ? 11.932 35.834 15.692 1.00 32.80 231 GLY A CA 1
ATOM 1746 C C . GLY A 1 234 ? 11.542 37.029 14.827 1.00 33.85 231 GLY A C 1
ATOM 1747 O O . GLY A 1 234 ? 11.287 38.114 15.315 1.00 30.08 231 GLY A O 1
ATOM 1748 N N . GLY A 1 235 ? 11.456 36.768 13.532 1.00 33.62 232 GLY A N 1
ATOM 1749 C CA . GLY A 1 235 ? 11.246 37.767 12.530 1.00 32.37 232 GLY A CA 1
ATOM 1750 C C . GLY A 1 235 ? 12.634 38.289 12.088 1.00 32.35 232 GLY A C 1
ATOM 1751 O O . GLY A 1 235 ? 13.665 38.080 12.704 1.00 32.17 232 GLY A O 1
ATOM 1752 N N . SER A 1 236 ? 12.642 38.985 10.975 1.00 32.97 233 SER A N 1
ATOM 1753 C CA . SER A 1 236 ? 13.859 39.474 10.368 1.00 34.31 233 SER A CA 1
ATOM 1754 C C . SER A 1 236 ? 14.793 40.261 11.335 1.00 32.66 233 SER A C 1
ATOM 1755 O O . SER A 1 236 ? 16.034 40.108 11.356 1.00 32.97 233 SER A O 1
ATOM 1758 N N . ILE A 1 237 ? 14.226 41.139 12.123 1.00 33.75 234 ILE A N 1
ATOM 1759 C CA . ILE A 1 237 ? 15.097 41.989 12.964 1.00 33.52 234 ILE A CA 1
ATOM 1760 C C . ILE A 1 237 ? 15.832 41.180 14.062 1.00 34.05 234 ILE A C 1
ATOM 1761 O O . ILE A 1 237 ? 16.947 41.500 14.483 1.00 31.17 234 ILE A O 1
ATOM 1766 N N . SER A 1 238 ? 15.248 40.066 14.467 1.00 32.89 235 SER A N 1
ATOM 1767 C CA . SER A 1 238 ? 15.892 39.275 15.546 1.00 34.55 235 SER A CA 1
ATOM 1768 C C . SER A 1 238 ? 17.177 38.591 15.077 1.00 34.29 235 SER A C 1
ATOM 1769 O O . SER A 1 238 ? 18.010 38.146 15.891 1.00 34.46 235 SER A O 1
ATOM 1772 N N . GLN A 1 239 ? 17.310 38.450 13.773 1.00 34.11 236 GLN A N 1
ATOM 1773 C CA . GLN A 1 239 ? 18.532 38.032 13.105 1.00 37.14 236 GLN A CA 1
ATOM 1774 C C . GLN A 1 239 ? 19.728 39.015 13.184 1.00 37.64 236 GLN A C 1
ATOM 1775 O O . GLN A 1 239 ? 20.833 38.707 12.729 1.00 37.84 236 GLN A O 1
ATOM 1781 N N . ASN A 1 240 ? 19.517 40.163 13.785 1.00 38.94 237 ASN A N 1
ATOM 1782 C CA . ASN A 1 240 ? 20.606 41.123 13.979 1.00 40.78 237 ASN A CA 1
ATOM 1783 C C . ASN A 1 240 ? 21.034 41.178 15.443 1.00 40.27 237 ASN A C 1
ATOM 1784 O O . ASN A 1 240 ? 20.274 41.640 16.267 1.00 41.02 237 ASN A O 1
ATOM 1789 N N . PRO A 1 241 ? 22.281 40.818 15.753 1.00 41.54 238 PRO A N 1
ATOM 1790 C CA . PRO A 1 241 ? 22.757 40.697 17.164 1.00 41.02 238 PRO A CA 1
ATOM 1791 C C . PRO A 1 241 ? 22.796 41.981 17.950 1.00 41.20 238 PRO A C 1
ATOM 1792 O O . PRO A 1 241 ? 22.719 41.941 19.196 1.00 40.14 238 PRO A O 1
ATOM 1796 N N . ASP A 1 242 ? 22.903 43.084 17.229 1.00 40.41 239 ASP A N 1
ATOM 1797 C CA . ASP A 1 242 ? 22.770 44.403 17.804 1.00 42.39 239 ASP A CA 1
ATOM 1798 C C . ASP A 1 242 ? 21.384 44.702 18.307 1.00 41.61 239 ASP A C 1
ATOM 1799 O O . ASP A 1 242 ? 21.249 45.241 19.396 1.00 42.15 239 ASP A O 1
ATOM 1804 N N . PHE A 1 243 ? 20.339 44.369 17.535 1.00 38.56 240 PHE A N 1
ATOM 1805 C CA . PHE A 1 243 ? 18.984 44.382 18.084 1.00 36.11 240 PHE A CA 1
ATOM 1806 C C . PHE A 1 243 ? 18.884 43.479 19.312 1.00 33.93 240 PHE A C 1
ATOM 1807 O O . PHE A 1 243 ? 18.341 43.880 20.320 1.00 32.30 240 PHE A O 1
ATOM 1815 N N . ILE A 1 244 ? 19.380 42.243 19.248 1.00 34.45 241 ILE A N 1
ATOM 1816 C CA . ILE A 1 244 ? 19.140 41.407 20.404 1.00 33.92 241 ILE A CA 1
ATOM 1817 C C . ILE A 1 244 ? 19.823 42.038 21.646 1.00 36.19 241 ILE A C 1
ATOM 1818 O O . ILE A 1 244 ? 19.250 42.079 22.774 1.00 34.45 241 ILE A O 1
ATOM 1823 N N . GLN A 1 245 ? 21.032 42.556 21.462 1.00 36.98 242 GLN A N 1
ATOM 1824 C CA . GLN A 1 245 ? 21.769 43.063 22.655 1.00 40.90 242 GLN A CA 1
ATOM 1825 C C . GLN A 1 245 ? 21.078 44.284 23.207 1.00 38.41 242 GLN A C 1
ATOM 1826 O O . GLN A 1 245 ? 21.010 44.455 24.399 1.00 38.71 242 GLN A O 1
ATOM 1832 N N . GLY A 1 246 ? 20.506 45.089 22.326 1.00 39.20 243 GLY A N 1
ATOM 1833 C CA . GLY A 1 246 ? 19.841 46.334 22.727 1.00 37.44 243 GLY A CA 1
ATOM 1834 C C . GLY A 1 246 ? 18.584 45.981 23.517 1.00 38.11 243 GLY A C 1
ATOM 1835 O O . GLY A 1 246 ? 18.281 46.658 24.522 1.00 36.66 243 GLY A O 1
ATOM 1836 N N . VAL A 1 247 ? 17.839 44.917 23.106 1.00 37.14 244 VAL A N 1
ATOM 1837 C CA . VAL A 1 247 ? 16.598 44.550 23.837 1.00 34.84 244 VAL A CA 1
ATOM 1838 C C . VAL A 1 247 ? 16.972 44.073 25.222 1.00 35.32 244 VAL A C 1
ATOM 1839 O O . VAL A 1 247 ? 16.283 44.363 26.155 1.00 36.29 244 VAL A O 1
ATOM 1843 N N . LYS A 1 248 ? 18.046 43.300 25.357 1.00 37.81 245 LYS A N 1
ATOM 1844 C CA . LYS A 1 248 ? 18.419 42.730 26.661 1.00 39.17 245 LYS A CA 1
ATOM 1845 C C . LYS A 1 248 ? 18.852 43.801 27.628 1.00 39.98 245 LYS A C 1
ATOM 1846 O O . LYS A 1 248 ? 18.564 43.741 28.824 1.00 39.79 245 LYS A O 1
ATOM 1852 N N . LYS A 1 249 ? 19.596 44.770 27.114 1.00 40.21 246 LYS A N 1
ATOM 1853 C CA . LYS A 1 249 ? 20.032 45.863 27.934 1.00 41.70 246 LYS A CA 1
ATOM 1854 C C . LYS A 1 249 ? 18.802 46.627 28.340 1.00 40.24 246 LYS A C 1
ATOM 1855 O O . LYS A 1 249 ? 18.764 47.091 29.455 1.00 41.91 246 LYS A O 1
ATOM 1861 N N . ALA A 1 250 ? 17.778 46.756 27.479 1.00 38.86 247 ALA A N 1
ATOM 1862 C CA . ALA A 1 250 ? 16.572 47.546 27.836 1.00 38.01 247 ALA A CA 1
ATOM 1863 C C . ALA A 1 250 ? 15.718 46.886 28.949 1.00 39.93 247 ALA A C 1
ATOM 1864 O O . ALA A 1 250 ? 15.135 47.564 29.807 1.00 39.90 247 ALA A O 1
ATOM 1866 N N . VAL A 1 251 ? 15.702 45.553 28.926 1.00 37.99 248 VAL A N 1
ATOM 1867 C CA . VAL A 1 251 ? 15.104 44.765 29.950 1.00 38.46 248 VAL A CA 1
ATOM 1868 C C . VAL A 1 251 ? 15.892 44.928 31.261 1.00 40.31 248 VAL A C 1
ATOM 1869 O O . VAL A 1 251 ? 15.307 45.204 32.304 1.00 41.13 248 VAL A O 1
ATOM 1873 N N . GLU A 1 252 ? 17.215 44.800 31.201 1.00 41.58 249 GLU A N 1
ATOM 1874 C CA . GLU A 1 252 ? 18.054 44.992 32.398 1.00 44.62 249 GLU A CA 1
ATOM 1875 C C . GLU A 1 252 ? 17.772 46.373 33.025 1.00 44.76 249 GLU A C 1
ATOM 1876 O O . GLU A 1 252 ? 17.793 46.541 34.271 1.00 44.68 249 GLU A O 1
ATOM 1882 N N . ASP A 1 253 ? 17.491 47.368 32.205 1.00 43.58 250 ASP A N 1
ATOM 1883 C CA . ASP A 1 253 ? 17.281 48.690 32.754 1.00 44.00 250 ASP A CA 1
ATOM 1884 C C . ASP A 1 253 ? 15.955 48.856 33.512 1.00 43.74 250 ASP A C 1
ATOM 1885 O O . ASP A 1 253 ? 15.847 49.683 34.461 1.00 42.39 250 ASP A O 1
ATOM 1890 N N . PHE A 1 254 ? 14.894 48.167 33.041 1.00 42.88 251 PHE A N 1
ATOM 1891 C CA . PHE A 1 254 ? 13.619 48.082 33.812 1.00 42.05 251 PHE A CA 1
ATOM 1892 C C . PHE A 1 254 ? 13.748 47.354 35.140 1.00 43.63 251 PHE A C 1
ATOM 1893 O O . PHE A 1 254 ? 13.220 47.800 36.134 1.00 42.83 251 PHE A O 1
ATOM 1901 N N . VAL A 1 255 ? 14.429 46.201 35.102 1.00 44.70 252 VAL A N 1
ATOM 1902 C CA . VAL A 1 255 ? 14.678 45.400 36.258 1.00 47.84 252 VAL A CA 1
ATOM 1903 C C . VAL A 1 255 ? 15.439 46.212 37.346 1.00 49.30 252 VAL A C 1
ATOM 1904 O O . VAL A 1 255 ? 15.034 46.256 38.507 1.00 49.40 252 VAL A O 1
ATOM 1908 N N . ASP A 1 256 ? 16.514 46.893 36.951 1.00 50.66 253 ASP A N 1
ATOM 1909 C CA . ASP A 1 256 ? 17.311 47.667 37.912 1.00 50.90 253 ASP A CA 1
ATOM 1910 C C . ASP A 1 256 ? 16.512 48.811 38.449 1.00 49.86 253 ASP A C 1
ATOM 1911 O O . ASP A 1 256 ? 16.676 49.143 39.583 1.00 50.19 253 ASP A O 1
ATOM 1916 N N . ALA A 1 257 ? 15.618 49.378 37.667 1.00 48.11 254 ALA A N 1
ATOM 1917 C CA . ALA A 1 257 ? 14.823 50.496 38.140 1.00 47.41 254 ALA A CA 1
ATOM 1918 C C . ALA A 1 257 ? 13.617 50.148 39.031 1.00 47.16 254 ALA A C 1
ATOM 1919 O O . ALA A 1 257 ? 13.148 50.984 39.812 1.00 47.62 254 ALA A O 1
ATOM 1921 N N . TYR A 1 258 ? 13.060 48.952 38.918 1.00 46.25 255 TYR A N 1
ATOM 1922 C CA . TYR A 1 258 ? 11.852 48.713 39.692 1.00 45.91 255 TYR A CA 1
ATOM 1923 C C . TYR A 1 258 ? 12.125 47.562 40.621 1.00 46.91 255 TYR A C 1
ATOM 1924 O O . TYR A 1 258 ? 12.484 46.470 40.184 1.00 47.05 255 TYR A O 1
ATOM 1933 N N . GLU A 1 259 ? 11.962 47.834 41.923 1.00 48.73 256 GLU A N 1
ATOM 1934 C CA . GLU A 1 259 ? 12.341 46.876 42.984 1.00 50.50 256 GLU A CA 1
ATOM 1935 C C . GLU A 1 259 ? 11.402 45.670 42.917 1.00 48.36 256 GLU A C 1
ATOM 1936 O O . GLU A 1 259 ? 11.812 44.552 43.160 1.00 46.20 256 GLU A O 1
ATOM 1942 N N . GLU A 1 260 ? 10.168 45.939 42.499 1.00 46.93 257 GLU A N 1
ATOM 1943 C CA . GLU A 1 260 ? 9.217 44.930 42.068 1.00 47.51 257 GLU A CA 1
ATOM 1944 C C . GLU A 1 260 ? 9.804 43.768 41.215 1.00 46.64 257 GLU A C 1
ATOM 1945 O O . GLU A 1 260 ? 9.425 42.645 41.438 1.00 46.23 257 GLU A O 1
ATOM 1951 N N . TYR A 1 261 ? 10.676 44.054 40.226 1.00 46.53 258 TYR A N 1
ATOM 1952 C CA . TYR A 1 261 ? 11.307 43.011 39.405 1.00 47.77 258 TYR A CA 1
ATOM 1953 C C . TYR A 1 261 ? 12.490 42.260 40.013 1.00 49.84 258 TYR A C 1
ATOM 1954 O O . TYR A 1 261 ? 13.498 42.846 40.398 1.00 49.71 258 TYR A O 1
ATOM 1963 N N . THR A 1 262 ? 12.377 40.943 40.020 1.00 53.37 259 THR A N 1
ATOM 1964 C CA . THR A 1 262 ? 13.435 40.131 40.545 1.00 56.71 259 THR A CA 1
ATOM 1965 C C . THR A 1 262 ? 14.095 39.350 39.400 1.00 57.20 259 THR A C 1
ATOM 1966 O O . THR A 1 262 ? 15.218 39.678 38.989 1.00 58.02 259 THR A O 1
ATOM 1970 N N . VAL A 1 263 ? 13.394 38.324 38.898 1.00 56.93 260 VAL A N 1
ATOM 1971 C CA . VAL A 1 263 ? 13.849 37.513 37.761 1.00 56.47 260 VAL A CA 1
ATOM 1972 C C . VAL A 1 263 ? 13.867 38.394 36.480 1.00 55.05 260 VAL A C 1
ATOM 1973 O O . VAL A 1 263 ? 12.950 39.215 36.290 1.00 55.46 260 VAL A O 1
ATOM 1977 N N . ALA A 1 264 ? 14.904 38.299 35.647 1.00 53.34 261 ALA A N 1
ATOM 1978 C CA . ALA A 1 264 ? 14.789 38.846 34.238 1.00 51.56 261 ALA A CA 1
ATOM 1979 C C . ALA A 1 264 ? 14.524 37.718 33.244 1.00 48.61 261 ALA A C 1
ATOM 1980 O O . ALA A 1 264 ? 15.050 36.602 33.421 1.00 49.31 261 ALA A O 1
ATOM 1982 N N . PRO A 1 265 ? 13.725 37.965 32.203 1.00 46.02 262 PRO A N 1
ATOM 1983 C CA . PRO A 1 265 ? 13.548 36.913 31.190 1.00 45.02 262 PRO A CA 1
ATOM 1984 C C . PRO A 1 265 ? 14.880 36.484 30.577 1.00 43.45 262 PRO A C 1
ATOM 1985 O O . PRO A 1 265 ? 15.726 37.356 30.416 1.00 43.34 262 PRO A O 1
ATOM 1989 N N . VAL A 1 266 ? 15.118 35.191 30.313 1.00 42.99 263 VAL A N 1
ATOM 1990 C CA . VAL A 1 266 ? 16.152 34.844 29.355 1.00 42.81 263 VAL A CA 1
ATOM 1991 C C . VAL A 1 266 ? 15.626 35.040 27.919 1.00 43.44 263 VAL A C 1
ATOM 1992 O O . VAL A 1 266 ? 14.616 34.428 27.521 1.00 42.14 263 VAL A O 1
ATOM 1996 N N . ILE A 1 267 ? 16.343 35.875 27.162 1.00 40.81 264 ILE A N 1
ATOM 1997 C CA . ILE A 1 267 ? 15.971 36.296 25.803 1.00 40.46 264 ILE A CA 1
ATOM 1998 C C . ILE A 1 267 ? 17.018 35.778 24.832 1.00 39.78 264 ILE A C 1
ATOM 1999 O O . ILE A 1 267 ? 18.227 35.772 25.119 1.00 37.69 264 ILE A O 1
ATOM 2004 N N . GLN A 1 268 ? 16.594 35.282 23.680 1.00 38.46 265 GLN A N 1
ATOM 2005 C CA . GLN A 1 268 ? 17.576 34.901 22.694 1.00 38.32 265 GLN A CA 1
ATOM 2006 C C . GLN A 1 268 ? 16.970 35.069 21.336 1.00 37.05 265 GLN A C 1
ATOM 2007 O O . GLN A 1 268 ? 15.754 35.004 21.215 1.00 36.32 265 GLN A O 1
ATOM 2013 N N . ALA A 1 269 ? 17.805 35.231 20.303 1.00 36.12 266 ALA A N 1
ATOM 2014 C CA . ALA A 1 269 ? 17.281 35.205 18.946 1.00 34.47 266 ALA A CA 1
ATOM 2015 C C . ALA A 1 269 ? 16.793 33.818 18.600 1.00 33.03 266 ALA A C 1
ATOM 2016 O O . ALA A 1 269 ? 17.458 32.767 18.897 1.00 32.89 266 ALA A O 1
ATOM 2018 N N . CYS A 1 270 ? 15.675 33.791 17.917 1.00 31.49 267 CYS A N 1
ATOM 2019 C CA . CYS A 1 270 ? 15.325 32.560 17.163 1.00 33.34 267 CYS A CA 1
ATOM 2020 C C . CYS A 1 270 ? 16.486 31.955 16.333 1.00 33.62 267 CYS A C 1
ATOM 2021 O O . CYS A 1 270 ? 17.222 32.671 15.616 1.00 31.91 267 CYS A O 1
ATOM 2024 N N . THR A 1 271 ? 16.580 30.625 16.296 1.00 30.39 268 THR A N 1
ATOM 2025 C CA . THR A 1 271 ? 17.595 30.009 15.453 1.00 30.61 268 THR A CA 1
ATOM 2026 C C . THR A 1 271 ? 17.346 30.178 14.011 1.00 29.16 268 THR A C 1
ATOM 2027 O O . THR A 1 271 ? 18.312 30.380 13.187 1.00 27.99 268 THR A O 1
ATOM 2031 N N . TYR A 1 272 ? 16.077 30.060 13.629 1.00 27.39 269 TYR A N 1
ATOM 2032 C CA . TYR A 1 272 ? 15.815 30.128 12.228 1.00 27.30 269 TYR A CA 1
ATOM 2033 C C . TYR A 1 272 ? 15.046 31.338 11.873 1.00 25.15 269 TYR A C 1
ATOM 2034 O O . TYR A 1 272 ? 14.399 31.916 12.740 1.00 27.13 269 TYR A O 1
ATOM 2043 N N . HIS A 1 273 ? 15.036 31.667 10.589 1.00 26.38 270 HIS A N 1
ATOM 2044 C CA . HIS A 1 273 ? 14.158 32.763 10.081 1.00 27.47 270 HIS A CA 1
ATOM 2045 C C . HIS A 1 273 ? 13.664 32.492 8.702 1.00 24.90 270 HIS A C 1
ATOM 2046 O O . HIS A 1 273 ? 12.446 32.230 8.473 1.00 26.49 270 HIS A O 1
ATOM 2053 N N . ALA A 1 274 ? 14.559 32.437 7.734 1.00 26.26 271 ALA A N 1
ATOM 2054 C CA . ALA A 1 274 ? 14.142 32.322 6.370 1.00 26.81 271 ALA A CA 1
ATOM 2055 C C . ALA A 1 274 ? 13.368 30.983 6.190 1.00 26.70 271 ALA A C 1
ATOM 2056 O O . ALA A 1 274 ? 12.340 30.968 5.471 1.00 26.44 271 ALA A O 1
ATOM 2058 N N . ASP A 1 275 ? 13.793 29.907 6.876 1.00 27.72 272 ASP A N 1
ATOM 2059 C CA . ASP A 1 275 ? 13.099 28.605 6.681 1.00 26.99 272 ASP A CA 1
ATOM 2060 C C . ASP A 1 275 ? 12.375 28.189 7.966 1.00 27.78 272 ASP A C 1
ATOM 2061 O O . ASP A 1 275 ? 11.980 26.951 8.179 1.00 26.54 272 ASP A O 1
ATOM 2066 N N . ALA A 1 276 ? 12.200 29.156 8.836 1.00 26.28 273 ALA A N 1
ATOM 2067 C CA . ALA A 1 276 ? 11.580 28.804 10.163 1.00 25.49 273 ALA A CA 1
ATOM 2068 C C . ALA A 1 276 ? 10.203 28.171 10.026 1.00 27.26 273 ALA A C 1
ATOM 2069 O O . ALA A 1 276 ? 9.848 27.199 10.863 1.00 27.45 273 ALA A O 1
ATOM 2071 N N . ASN A 1 277 ? 9.376 28.640 9.061 1.00 27.93 274 ASN A N 1
ATOM 2072 C CA . ASN A 1 277 ? 8.014 28.048 8.889 1.00 27.11 274 ASN A CA 1
ATOM 2073 C C . ASN A 1 277 ? 8.121 26.553 8.411 1.00 29.93 274 ASN A C 1
ATOM 2074 O O . ASN A 1 277 ? 7.243 25.726 8.686 1.00 29.01 274 ASN A O 1
ATOM 2079 N N . LEU A 1 278 ? 9.097 26.266 7.579 1.00 26.77 275 LEU A N 1
ATOM 2080 C CA . LEU A 1 278 ? 9.263 24.883 7.083 1.00 30.10 275 LEU A CA 1
ATOM 2081 C C . LEU A 1 278 ? 9.573 23.994 8.280 1.00 27.98 275 LEU A C 1
ATOM 2082 O O . LEU A 1 278 ? 8.830 23.100 8.537 1.00 32.48 275 LEU A O 1
ATOM 2087 N N . TYR A 1 279 ? 10.631 24.317 9.027 1.00 29.15 276 TYR A N 1
ATOM 2088 C CA . TYR A 1 279 ? 11.047 23.578 10.203 1.00 29.98 276 TYR A CA 1
ATOM 2089 C C . TYR A 1 279 ? 9.976 23.473 11.215 1.00 29.17 276 TYR A C 1
ATOM 2090 O O . TYR A 1 279 ? 9.722 22.362 11.731 1.00 26.49 276 TYR A O 1
ATOM 2099 N N . GLY A 1 280 ? 9.303 24.579 11.496 1.00 24.50 277 GLY A N 1
ATOM 2100 C CA . GLY A 1 280 ? 8.183 24.482 12.469 1.00 25.69 277 GLY A CA 1
ATOM 2101 C C . GLY A 1 280 ? 6.966 23.728 12.009 1.00 26.03 277 GLY A C 1
ATOM 2102 O O . GLY A 1 280 ? 6.291 23.054 12.861 1.00 27.51 277 GLY A O 1
ATOM 2103 N N . ALA A 1 281 ? 6.618 23.829 10.713 1.00 27.79 278 ALA A N 1
ATOM 2104 C CA . ALA A 1 281 ? 5.509 23.055 10.193 1.00 29.58 278 ALA A CA 1
ATOM 2105 C C . ALA A 1 281 ? 5.882 21.5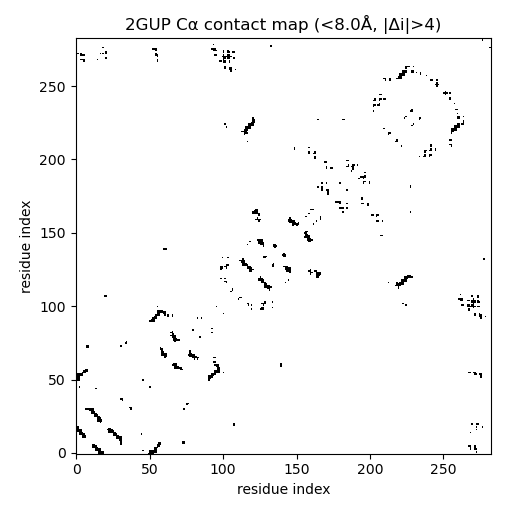08 10.300 1.00 30.91 278 ALA A C 1
ATOM 2106 O O . ALA A 1 281 ? 5.034 20.699 10.651 1.00 30.72 278 ALA A O 1
ATOM 2108 N N . LEU A 1 282 ? 7.135 21.163 10.024 1.00 31.51 279 LEU A N 1
ATOM 2109 C CA . LEU A 1 282 ? 7.654 19.828 10.207 1.00 30.00 279 LEU A CA 1
ATOM 2110 C C . LEU A 1 282 ? 7.480 19.370 11.633 1.00 32.89 279 LEU A C 1
ATOM 2111 O O . LEU A 1 282 ? 6.944 18.291 11.860 1.00 33.51 279 LEU A O 1
ATOM 2116 N N . VAL A 1 283 ? 7.988 20.139 12.591 1.00 31.58 280 VAL A N 1
ATOM 2117 C CA . VAL A 1 283 ? 7.893 19.753 13.990 1.00 32.64 280 VAL A CA 1
ATOM 2118 C C . VAL A 1 283 ? 6.410 19.658 14.429 1.00 33.63 280 VAL A C 1
ATOM 2119 O O . VAL A 1 283 ? 6.099 18.938 15.305 1.00 32.81 280 VAL A O 1
ATOM 2123 N N . ASN A 1 284 ? 5.531 20.465 13.853 1.00 34.03 281 ASN A N 1
ATOM 2124 C CA . ASN A 1 284 ? 4.087 20.352 14.183 1.00 35.78 281 ASN A CA 1
ATOM 2125 C C . ASN A 1 284 ? 3.564 19.001 13.686 1.00 34.56 281 ASN A C 1
ATOM 2126 O O . ASN A 1 284 ? 2.818 18.302 14.399 1.00 37.15 281 ASN A O 1
ATOM 2131 N N . TRP A 1 285 ? 3.957 18.610 12.483 1.00 34.62 282 TRP A N 1
ATOM 2132 C CA . TRP A 1 285 ? 3.519 17.342 11.926 1.00 36.57 282 TRP A CA 1
ATOM 2133 C C . TRP A 1 285 ? 3.938 16.199 12.830 1.00 37.65 282 TRP A C 1
ATOM 2134 O O . TRP A 1 285 ? 3.144 15.315 13.095 1.00 39.19 282 TRP A O 1
ATOM 2145 N N . LEU A 1 286 ? 5.211 16.184 13.233 1.00 39.18 283 LEU A N 1
ATOM 2146 C CA . LEU A 1 286 ? 5.761 15.098 14.056 1.00 38.38 283 LEU A CA 1
ATOM 2147 C C . LEU A 1 286 ? 5.072 15.057 15.388 1.00 39.06 283 LEU A C 1
ATOM 2148 O O . LEU A 1 286 ? 4.762 13.984 15.892 1.00 39.20 283 LEU A O 1
ATOM 2153 N N . GLN A 1 287 ? 4.815 16.205 16.003 1.00 37.89 284 GLN A N 1
ATOM 2154 C CA . GLN A 1 287 ? 4.076 16.091 17.245 1.00 39.62 284 GLN A CA 1
ATOM 2155 C C . GLN A 1 287 ? 2.649 15.568 17.152 1.00 40.20 284 GLN A C 1
ATOM 2156 O O . GLN A 1 287 ? 2.163 14.927 18.071 1.00 38.31 284 GLN A O 1
ATOM 2162 N N . GLU A 1 288 ? 1.926 15.967 16.126 1.00 42.16 285 GLU A N 1
ATOM 2163 C CA . GLU A 1 288 ? 0.547 15.549 15.984 1.00 43.26 285 GLU A CA 1
ATOM 2164 C C . GLU A 1 288 ? 0.485 14.069 15.584 1.00 44.83 285 GLU A C 1
ATOM 2165 O O . GLU A 1 288 ? -0.503 13.432 15.842 1.00 45.29 285 GLU A O 1
ATOM 2171 N N . GLU A 1 289 ? 1.515 13.561 14.922 1.00 45.18 286 GLU A N 1
ATOM 2172 C CA . GLU A 1 289 ? 1.601 12.163 14.567 1.00 46.36 286 GLU A CA 1
ATOM 2173 C C . GLU A 1 289 ? 2.310 11.354 15.671 1.00 48.67 286 GLU A C 1
ATOM 2174 O O . GLU A 1 289 ? 2.532 10.142 15.505 1.00 49.70 286 GLU A O 1
ATOM 2180 N N . LYS A 1 290 ? 2.693 12.011 16.775 1.00 50.99 287 LYS A N 1
ATOM 2181 C CA . LYS A 1 290 ? 3.392 11.323 17.868 1.00 53.58 287 LYS A CA 1
ATOM 2182 C C . LYS A 1 290 ? 4.649 10.572 17.355 1.00 54.62 287 LYS A C 1
ATOM 2183 O O . LYS A 1 290 ? 4.916 9.439 17.760 1.00 55.98 287 LYS A O 1
ATOM 2189 N N . GLN A 1 291 ? 5.414 11.190 16.455 1.00 53.91 288 GLN A N 1
ATOM 2190 C CA . GLN A 1 291 ? 6.752 10.691 16.138 1.00 53.30 288 GLN A CA 1
ATOM 2191 C C . GLN A 1 291 ? 7.823 11.683 16.557 1.00 52.41 288 GLN A C 1
ATOM 2192 O O . GLN A 1 291 ? 8.888 11.788 15.946 1.00 53.00 288 GLN A O 1
ATOM 2198 N N . TRP A 1 292 ? 7.551 12.416 17.620 1.00 51.46 289 TRP A N 1
ATOM 2199 C CA . TRP A 1 292 ? 8.435 13.491 18.032 1.00 50.96 289 TRP A CA 1
ATOM 2200 C C . TRP A 1 292 ? 9.275 13.028 19.236 1.00 52.91 289 TRP A C 1
ATOM 2201 O O . TRP A 1 292 ? 8.773 13.055 20.386 1.00 54.63 289 TRP A O 1
#

Nearest PDB structures (foldseek):
  2gup-assembly1_A-2  TM=1.004E+00  e=2.273E-58  Streptococcus pneumoniae TIGR4
  5nck-assembly1_B  TM=8.910E-01  e=8.044E-23  Fusobacterium nucleatum
  6q26-assembly1_A  TM=8.563E-01  e=1.306E-21  Staphylococcus aureus
  6q26-assembly2_D  TM=8.274E-01  e=7.564E-19  Staphylococcus aureus
  2hoe-assembly1_A  TM=7.807E-01  e=6.306E-18  Thermotoga maritima